Protein AF-A0A0G2ERU8-F1 (afdb_monomer_lite)

pLDDT: mean 84.51, std 15.08, range [31.23, 97.69]

Foldseek 3Di:
DAVVVVVVVCCVPPVVDDDAFQDDPFKGWDDDDDDDPDDPDPDDWDKDKDKTKIKGKDKDKDFWDKAADPDVVVCPVALDDERMWTADPQGFTHHPPDFDAQLAEADDDDPPGDDQKGKDKEAADDPPVQFPHHRVSRGDPVQNQKIKMKMDGHHPDNPDDGDGITIMIMGMWMWMFTWTWMAIPPRNHTDDIDTPDDIDTDDCVVDPVSQVRNCVRNVDDPDDDPPPDPDDD

Sequence (233 aa):
MTANFTYSAFGITWLNETLPPFMTPQYVLAPFKLENNNSASTFASENITATTRLYSVDINCEPATIFTPQNESEVEDFPSIAESYYMSSTGCRVTRPYGPTGNDTMGGVGVEEVKKYTSLYAGYNDDDGYANYYMSQYCPRNASRTFFAAFTENKAKESDPAKTPTVLFCNSTYYYQNVQATVGVPDNNVIDMTALGAATELPEDMFNVTDLEWQMNSARQESYVRGEIPGSD

Structure (mmCIF, N/CA/C/O backbone):
data_AF-A0A0G2ERU8-F1
#
_entry.id   AF-A0A0G2ERU8-F1
#
loop_
_atom_site.group_PDB
_atom_site.id
_atom_site.type_symbol
_atom_site.label_atom_id
_atom_site.label_alt_id
_atom_site.label_comp_id
_atom_site.label_asym_id
_atom_site.label_entity_id
_atom_site.label_seq_id
_atom_site.pdbx_PDB_ins_code
_atom_site.Cartn_x
_atom_site.Cartn_y
_atom_site.Cartn_z
_atom_site.occupancy
_atom_site.B_iso_or_equiv
_atom_site.auth_seq_id
_atom_site.auth_comp_id
_atom_site.auth_asym_id
_atom_site.auth_atom_id
_atom_site.pdbx_PDB_model_num
ATOM 1 N N . MET A 1 1 ? -10.655 8.476 -0.738 1.00 49.38 1 MET A N 1
ATOM 2 C CA . MET A 1 1 ? -9.644 9.165 0.078 1.00 49.38 1 MET A CA 1
ATOM 3 C C . MET A 1 1 ? -9.385 10.558 -0.489 1.00 49.38 1 MET A C 1
ATOM 5 O O . MET A 1 1 ? -8.777 10.658 -1.535 1.00 49.38 1 MET A O 1
ATOM 9 N N . THR A 1 2 ? -9.877 11.635 0.129 1.00 53.53 2 THR A N 1
ATOM 10 C CA . THR A 1 2 ? -9.583 13.014 -0.322 1.00 53.53 2 THR A CA 1
ATOM 11 C C . THR A 1 2 ? -8.107 13.377 -0.109 1.00 53.53 2 THR A C 1
ATOM 13 O O . THR A 1 2 ? -7.430 12.751 0.709 1.00 53.53 2 THR A O 1
ATOM 16 N N . ALA A 1 3 ? -7.616 14.425 -0.786 1.00 54.78 3 ALA A N 1
ATOM 17 C CA . ALA A 1 3 ? -6.260 14.952 -0.586 1.00 54.78 3 ALA A CA 1
ATOM 18 C C . ALA A 1 3 ? -5.930 15.190 0.904 1.00 54.78 3 ALA A C 1
ATOM 20 O O . ALA A 1 3 ? -4.798 14.971 1.329 1.00 54.78 3 ALA A O 1
ATOM 21 N N . ASN A 1 4 ? -6.932 15.545 1.717 1.00 60.22 4 ASN A N 1
ATOM 22 C CA . ASN A 1 4 ? -6.792 15.746 3.160 1.00 60.22 4 ASN A CA 1
ATOM 23 C C . ASN A 1 4 ? -6.294 14.492 3.892 1.00 60.22 4 ASN A C 1
ATOM 25 O O . ASN A 1 4 ? -5.410 14.604 4.732 1.00 60.22 4 ASN A O 1
ATOM 29 N N . PHE A 1 5 ? -6.785 13.298 3.547 1.00 62.88 5 PHE A N 1
ATOM 30 C CA . PHE A 1 5 ? -6.314 12.056 4.172 1.00 62.88 5 PHE A CA 1
ATOM 31 C C . PHE A 1 5 ? -4.864 11.738 3.795 1.00 62.88 5 PHE A C 1
ATOM 33 O O . PHE A 1 5 ? -4.099 11.292 4.648 1.00 62.88 5 PHE A O 1
ATOM 40 N N . THR A 1 6 ? -4.461 12.001 2.548 1.00 60.12 6 THR A N 1
ATOM 41 C CA . THR A 1 6 ? -3.068 11.838 2.107 1.00 60.12 6 THR A CA 1
ATOM 42 C C . THR A 1 6 ? -2.139 12.816 2.831 1.00 60.12 6 THR A C 1
ATOM 44 O O . THR A 1 6 ? -1.062 12.419 3.277 1.00 60.12 6 THR A O 1
ATOM 47 N N . TYR A 1 7 ? -2.565 14.071 3.014 1.00 62.94 7 TYR A N 1
ATOM 48 C CA . TYR A 1 7 ? -1.815 15.063 3.786 1.00 62.94 7 TYR A CA 1
ATOM 49 C C . TYR A 1 7 ? -1.721 14.697 5.267 1.00 62.94 7 TYR A C 1
ATOM 51 O O . TYR A 1 7 ? -0.629 14.766 5.822 1.00 62.94 7 TYR A O 1
ATOM 59 N N . SER A 1 8 ? -2.811 14.245 5.891 1.00 63.53 8 SER A N 1
ATOM 60 C CA . SER A 1 8 ? -2.789 13.783 7.282 1.00 63.53 8 SER A CA 1
ATOM 61 C C . SER A 1 8 ? -1.901 12.555 7.459 1.00 63.53 8 SER A C 1
ATOM 63 O O . SER A 1 8 ? -1.097 12.517 8.382 1.00 63.53 8 SER A O 1
ATOM 65 N N . ALA A 1 9 ? -1.977 11.568 6.560 1.00 65.75 9 ALA A N 1
ATOM 66 C CA . ALA A 1 9 ? -1.102 10.399 6.616 1.00 65.75 9 ALA A CA 1
ATOM 67 C C . ALA A 1 9 ? 0.376 10.809 6.537 1.00 65.75 9 ALA A C 1
ATOM 69 O O . ALA A 1 9 ? 1.182 10.329 7.333 1.00 65.75 9 ALA A O 1
ATOM 70 N N . PHE A 1 10 ? 0.726 11.738 5.640 1.00 65.38 10 PHE A N 1
ATOM 71 C CA . PHE A 1 10 ? 2.075 12.300 5.547 1.00 65.38 10 PHE A CA 1
ATOM 72 C C . PHE A 1 10 ? 2.480 13.069 6.814 1.00 65.38 10 PHE A C 1
ATOM 74 O O . PHE A 1 10 ? 3.569 12.850 7.339 1.00 65.38 10 PHE A O 1
ATOM 81 N N . GLY A 1 11 ? 1.611 13.936 7.335 1.00 67.06 11 GLY A N 1
ATOM 82 C CA . GLY A 1 11 ? 1.861 14.705 8.556 1.00 67.06 11 GLY A CA 1
ATOM 83 C C . GLY A 1 11 ? 2.115 13.808 9.769 1.00 67.06 11 GLY A C 1
ATOM 84 O O . GLY A 1 11 ? 3.102 13.975 1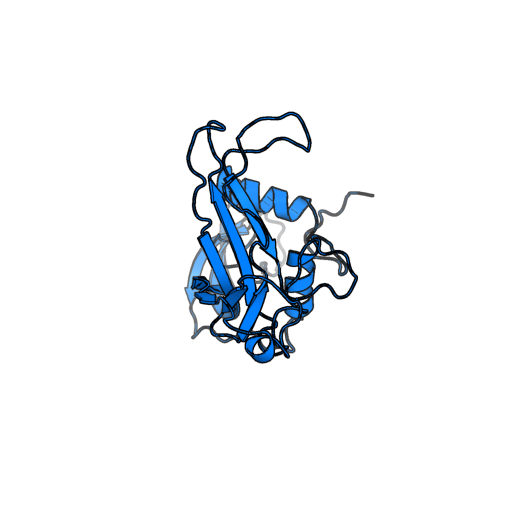0.485 1.00 67.06 11 GLY A O 1
ATOM 85 N N . ILE A 1 12 ? 1.299 12.771 9.942 1.00 69.75 12 ILE A N 1
ATOM 86 C CA . ILE A 1 12 ? 1.440 11.788 11.022 1.00 69.75 12 ILE A CA 1
ATOM 87 C C . ILE A 1 12 ? 2.754 11.011 10.883 1.00 69.75 12 ILE A C 1
ATOM 89 O O . ILE A 1 12 ? 3.500 10.867 11.849 1.00 69.75 12 ILE A O 1
ATOM 93 N N . THR A 1 13 ? 3.061 10.513 9.684 1.00 69.56 13 THR A N 1
ATOM 94 C CA . THR A 1 13 ? 4.196 9.597 9.483 1.00 69.56 13 THR A CA 1
ATOM 95 C C . THR A 1 13 ? 5.550 10.303 9.388 1.00 69.56 13 THR A C 1
ATOM 97 O O . THR A 1 13 ? 6.543 9.764 9.873 1.00 69.56 13 THR A O 1
ATOM 100 N N . TRP A 1 14 ? 5.615 11.498 8.793 1.00 72.12 14 TRP A N 1
ATOM 101 C CA . TRP A 1 14 ? 6.870 12.225 8.546 1.00 72.12 14 TRP A CA 1
ATOM 102 C C . TRP A 1 14 ? 7.076 13.446 9.442 1.00 72.12 14 TRP A C 1
ATOM 104 O O . TRP A 1 14 ? 8.224 13.825 9.676 1.00 72.12 14 TRP A O 1
ATOM 114 N N . LEU A 1 15 ? 6.003 14.075 9.931 1.00 76.88 15 LEU A N 1
ATOM 115 C CA . LEU A 1 15 ? 6.076 15.317 10.713 1.00 76.88 15 LEU A CA 1
ATOM 116 C C . LEU A 1 15 ? 5.720 15.125 12.191 1.00 76.88 15 LEU A C 1
ATOM 118 O O . LEU A 1 15 ? 5.720 16.098 12.943 1.00 76.88 15 LEU A O 1
ATOM 122 N N . ASN A 1 16 ? 5.492 13.879 12.618 1.00 77.19 16 ASN A N 1
ATOM 123 C CA . ASN A 1 16 ? 5.145 13.531 13.995 1.00 77.19 16 ASN A CA 1
ATOM 124 C C . ASN A 1 16 ? 3.899 14.295 14.489 1.00 77.19 16 ASN A C 1
ATOM 126 O O . ASN A 1 16 ? 3.844 14.731 15.642 1.00 77.19 16 ASN A O 1
ATOM 130 N N . GLU A 1 17 ? 2.924 14.500 13.594 1.00 78.12 17 GLU A N 1
ATOM 131 C CA . GLU A 1 17 ? 1.625 15.072 13.948 1.00 78.12 17 GLU A CA 1
ATOM 132 C C . GLU A 1 17 ? 0.815 14.126 14.841 1.00 78.12 17 GLU A C 1
ATOM 134 O O . GLU A 1 17 ? 0.986 12.903 14.833 1.00 78.12 17 GLU A O 1
ATOM 139 N N . THR A 1 18 ? -0.102 14.711 15.610 1.00 79.94 18 THR A N 1
ATOM 140 C CA . THR A 1 18 ? -0.995 13.966 16.495 1.00 79.94 18 THR A CA 1
ATOM 141 C C . THR A 1 18 ? -1.958 13.102 15.684 1.00 79.94 18 THR A C 1
ATOM 143 O O . THR A 1 18 ? -2.628 13.576 14.768 1.00 79.94 18 THR A O 1
ATOM 146 N N . LEU A 1 19 ? -2.057 11.829 16.060 1.00 83.19 19 LEU A N 1
ATOM 147 C CA . LEU A 1 19 ? -3.016 10.898 15.477 1.00 83.19 19 LEU A CA 1
ATOM 148 C C . LEU A 1 19 ? -4.460 11.319 15.786 1.00 83.19 19 LEU A C 1
ATOM 150 O O . LEU A 1 19 ? -4.721 11.870 16.860 1.00 83.19 19 LEU A O 1
ATOM 154 N N . PRO A 1 20 ? -5.418 11.013 14.894 1.00 86.62 20 PRO A N 1
ATOM 155 C CA . PRO A 1 20 ? -6.830 11.171 15.195 1.00 86.62 20 PRO A CA 1
ATOM 156 C C . PRO A 1 20 ? -7.236 10.463 16.503 1.00 86.62 20 PRO A C 1
ATOM 158 O O . PRO A 1 20 ? -6.625 9.458 16.885 1.00 86.62 20 PRO A O 1
ATOM 161 N N . PRO A 1 21 ? -8.309 10.930 17.164 1.00 88.75 21 PRO A N 1
ATOM 162 C CA . PRO A 1 21 ? -8.945 10.226 18.274 1.00 88.75 21 PRO A CA 1
ATOM 163 C C . PRO A 1 21 ? -9.087 8.719 18.024 1.00 88.75 21 PRO A C 1
ATOM 165 O O . PRO A 1 21 ? -9.479 8.307 16.932 1.00 88.75 21 PRO A O 1
ATOM 168 N N . PHE A 1 22 ? -8.829 7.903 19.049 1.00 92.19 22 PHE A N 1
ATOM 169 C CA . PHE A 1 22 ? -8.947 6.437 19.019 1.00 92.19 22 PHE A CA 1
ATOM 170 C C . PHE A 1 22 ? -7.999 5.713 18.045 1.00 92.19 22 PHE A C 1
ATOM 172 O O . PHE A 1 22 ? -8.185 4.521 17.790 1.00 92.19 22 PHE A O 1
ATOM 179 N N . MET A 1 23 ? -6.973 6.387 17.518 1.00 91.44 23 MET A N 1
ATOM 180 C CA . MET A 1 23 ? -6.048 5.821 16.536 1.00 91.44 23 MET A CA 1
ATOM 181 C C . MET A 1 23 ? -4.625 5.673 17.084 1.00 91.44 23 MET A C 1
ATOM 183 O O . MET A 1 23 ? -4.121 6.513 17.829 1.00 91.44 23 MET A O 1
ATOM 187 N N . THR A 1 24 ? -3.964 4.598 16.665 1.00 90.25 24 THR A N 1
ATOM 188 C CA . THR A 1 24 ? -2.516 4.384 16.763 1.00 90.25 24 THR A CA 1
ATOM 189 C C . THR A 1 24 ? -1.953 4.144 15.357 1.00 90.25 24 THR A C 1
ATOM 191 O O . THR A 1 24 ? -2.730 3.889 14.434 1.00 90.25 24 THR A O 1
ATOM 194 N N . PRO A 1 25 ? -0.624 4.154 15.150 1.00 86.06 25 PRO A N 1
ATOM 195 C CA . PRO A 1 25 ? -0.063 3.792 13.849 1.00 86.06 25 PRO A CA 1
ATOM 196 C C . PRO A 1 25 ? -0.336 2.333 13.442 1.00 86.06 25 PRO A C 1
ATOM 198 O O . PRO A 1 25 ? -0.171 1.995 12.275 1.00 86.06 25 PRO A O 1
ATOM 201 N N . GLN A 1 26 ? -0.713 1.459 14.384 1.00 89.25 26 GLN A N 1
ATOM 202 C CA . GLN A 1 26 ? -0.914 0.025 14.141 1.00 89.25 26 GLN A CA 1
ATOM 203 C C . GLN A 1 26 ? -2.389 -0.384 14.058 1.00 89.25 26 GLN A C 1
ATOM 205 O O . GLN A 1 26 ? -2.707 -1.414 13.469 1.00 89.25 26 GLN A O 1
ATOM 210 N N . TYR A 1 27 ? -3.294 0.376 14.674 1.00 92.38 27 TYR A N 1
ATOM 211 C CA . TYR A 1 27 ? -4.706 0.017 14.760 1.00 92.38 27 TYR A CA 1
ATOM 212 C C . TYR A 1 27 ? -5.591 1.215 15.093 1.00 92.38 27 TYR A C 1
ATOM 214 O O . TYR A 1 27 ? -5.136 2.226 15.633 1.00 92.38 27 TYR A O 1
ATOM 222 N N . VAL A 1 28 ? -6.889 1.055 14.855 1.00 93.38 28 VAL A N 1
ATOM 223 C CA . VAL A 1 28 ? -7.929 1.999 15.272 1.00 93.38 28 VAL A CA 1
ATOM 224 C C . VAL A 1 28 ? -8.930 1.308 16.191 1.00 93.38 28 VAL A C 1
ATOM 226 O O . VAL A 1 28 ? -9.248 0.133 16.014 1.00 93.38 28 VAL A O 1
ATOM 229 N N . LEU A 1 29 ? -9.428 2.025 17.191 1.00 94.25 29 LEU A N 1
ATOM 230 C CA . LEU A 1 29 ? -10.482 1.544 18.075 1.00 94.25 29 LEU A CA 1
ATOM 231 C C . LEU A 1 29 ? -11.840 2.083 17.622 1.00 94.25 29 LEU A C 1
ATOM 233 O O . LEU A 1 29 ? -11.962 3.231 17.197 1.00 94.25 29 LEU A O 1
ATOM 237 N N . ALA A 1 30 ? -12.888 1.278 17.777 1.00 92.94 30 ALA A N 1
ATOM 238 C CA . ALA A 1 30 ? -14.251 1.772 17.701 1.00 92.94 30 ALA A CA 1
ATOM 239 C C . ALA A 1 30 ? -14.450 2.833 18.805 1.00 92.94 30 ALA A C 1
ATOM 241 O O . ALA A 1 30 ? -14.172 2.540 19.977 1.00 92.94 30 ALA A O 1
ATOM 242 N N . PRO A 1 31 ? -14.921 4.046 18.463 1.00 91.19 31 PRO A N 1
ATOM 243 C CA . PRO A 1 31 ? -15.101 5.109 19.442 1.00 91.19 31 PRO A CA 1
ATOM 244 C C . PRO A 1 31 ? -16.088 4.718 20.541 1.00 91.19 31 PRO A C 1
ATOM 246 O O . PRO A 1 31 ? -17.128 4.112 20.277 1.00 91.19 31 PRO A O 1
ATOM 249 N N . PHE A 1 32 ? -15.795 5.128 21.771 1.00 88.81 32 PHE A N 1
ATOM 250 C CA . PHE A 1 32 ? -16.680 4.961 22.921 1.00 88.81 32 PHE A CA 1
ATOM 251 C C . PHE A 1 32 ? -16.665 6.218 23.792 1.00 88.81 32 PHE A C 1
ATOM 253 O O . PHE A 1 32 ? -15.750 7.033 23.722 1.00 88.81 32 PHE A O 1
ATOM 260 N N . LYS A 1 33 ? -17.705 6.395 24.605 1.00 81.00 33 LYS A N 1
ATOM 261 C CA . LYS A 1 33 ? -17.824 7.501 25.561 1.00 81.00 33 LYS A CA 1
ATOM 262 C C . LYS A 1 33 ? -18.515 7.016 26.825 1.00 81.00 33 LYS A C 1
ATOM 264 O O . LYS A 1 33 ? -19.261 6.040 26.777 1.00 81.00 33 LYS A O 1
ATOM 269 N N . LEU A 1 34 ? -18.302 7.720 27.931 1.00 73.25 34 LEU A N 1
ATOM 270 C CA . LEU A 1 34 ? -19.051 7.471 29.157 1.00 73.25 34 LEU A CA 1
ATOM 271 C C . LEU A 1 34 ? -20.532 7.827 28.956 1.00 73.25 34 LEU A C 1
ATOM 273 O O . LEU A 1 34 ? -20.866 8.847 28.346 1.00 73.25 34 LEU A O 1
ATOM 277 N N . GLU A 1 35 ? -21.426 6.987 29.474 1.00 69.94 35 GLU A N 1
ATOM 278 C CA . GLU A 1 35 ? -22.838 7.340 29.586 1.00 69.94 35 GLU A CA 1
ATOM 279 C C . GLU A 1 35 ? -22.993 8.390 30.694 1.00 69.94 35 GLU A C 1
ATOM 281 O O . GLU A 1 35 ? -22.674 8.144 31.857 1.00 69.94 35 GLU A O 1
ATOM 286 N N . ASN A 1 36 ? -23.453 9.588 30.324 1.00 59.66 36 ASN A N 1
ATOM 287 C CA . ASN A 1 36 ? -23.681 10.688 31.257 1.00 59.66 36 ASN A CA 1
ATOM 288 C C . ASN A 1 36 ? -24.795 10.333 32.253 1.00 59.66 36 ASN A C 1
ATOM 290 O O . ASN A 1 36 ? -25.962 10.646 32.020 1.00 59.66 36 ASN A O 1
ATOM 294 N N . ASN A 1 37 ? -24.448 9.762 33.404 1.00 48.22 37 ASN A N 1
ATOM 295 C CA . ASN A 1 37 ? -25.331 9.772 34.564 1.00 48.22 37 ASN A CA 1
ATOM 296 C C . ASN A 1 37 ? -25.190 11.122 35.274 1.00 48.22 37 ASN A C 1
ATOM 298 O O . ASN A 1 37 ? -24.380 11.276 36.178 1.00 48.22 37 ASN A O 1
ATOM 302 N N . ASN A 1 38 ? -25.967 12.107 34.809 1.00 46.56 38 ASN A N 1
ATOM 303 C CA . ASN A 1 38 ? -26.305 13.360 35.493 1.00 46.56 38 ASN A CA 1
ATOM 304 C C . ASN A 1 38 ? -25.238 13.919 36.446 1.00 46.56 38 ASN A C 1
ATOM 306 O O . ASN A 1 38 ? -25.395 13.842 37.661 1.00 46.56 38 ASN A O 1
ATOM 310 N N . SER A 1 39 ? -24.208 14.561 35.900 1.00 42.91 39 SER A N 1
ATOM 311 C CA . SER A 1 39 ? -23.589 15.761 36.472 1.00 42.91 39 SER A CA 1
ATOM 312 C C . SER A 1 39 ? -22.654 16.354 35.432 1.00 42.91 39 SER A C 1
ATOM 314 O O . SER A 1 39 ? -21.764 15.682 34.925 1.00 42.91 39 SER A O 1
ATOM 316 N N . ALA A 1 40 ? -22.878 17.621 35.103 1.00 46.28 40 ALA A N 1
ATOM 317 C CA . ALA A 1 40 ? -21.941 18.437 34.357 1.00 46.28 40 ALA A CA 1
ATOM 318 C C . ALA A 1 40 ? -20.673 18.646 35.202 1.00 46.28 40 ALA A C 1
ATOM 320 O O . ALA A 1 40 ? -20.518 19.667 35.865 1.00 46.28 40 ALA A O 1
ATOM 321 N N . SER A 1 41 ? -19.779 17.665 35.214 1.00 47.97 41 SER A N 1
ATOM 322 C CA . SER A 1 41 ? -18.375 17.893 35.514 1.00 47.97 41 SER A CA 1
ATOM 323 C C . SER A 1 41 ? -17.654 17.893 34.182 1.00 47.97 41 SER A C 1
ATOM 325 O O . SER A 1 41 ? -17.594 16.874 33.499 1.00 47.97 41 SER A O 1
ATOM 327 N N . THR A 1 42 ? -17.156 19.062 33.792 1.00 50.28 42 THR A N 1
ATOM 328 C CA . THR A 1 42 ? -16.057 19.214 32.842 1.00 50.28 42 THR A CA 1
ATOM 329 C C . THR A 1 42 ? -15.059 18.108 33.158 1.00 50.28 42 THR A C 1
ATOM 331 O O . THR A 1 42 ? -14.487 18.138 34.247 1.00 50.28 42 THR A O 1
ATOM 334 N N . PHE A 1 43 ? -14.946 17.088 32.300 1.00 55.50 43 PHE A N 1
ATOM 335 C CA . PHE A 1 43 ? -14.021 15.992 32.561 1.00 55.50 43 PHE A CA 1
ATOM 336 C C . PHE A 1 43 ? -12.642 16.626 32.725 1.00 55.50 43 PHE A C 1
ATOM 338 O O . PHE A 1 43 ? -12.122 17.257 31.799 1.00 55.50 43 PHE A O 1
ATOM 345 N N . ALA A 1 44 ? -12.102 16.549 33.942 1.00 59.41 44 ALA A N 1
ATOM 346 C CA . ALA A 1 44 ? -10.691 16.795 34.150 1.00 59.41 44 ALA A CA 1
ATOM 347 C C . ALA A 1 44 ? -9.929 15.788 33.277 1.00 59.41 44 ALA A C 1
ATOM 349 O O . ALA A 1 44 ? -10.505 14.799 32.828 1.00 59.41 44 ALA A O 1
ATOM 350 N N . SER A 1 45 ? -8.651 16.043 33.000 1.00 68.25 45 SER A N 1
ATOM 351 C CA . SER A 1 45 ? -7.825 15.053 32.305 1.00 68.25 45 SER A CA 1
ATOM 352 C C . SER A 1 45 ? -7.941 13.702 33.025 1.00 68.25 45 SER A C 1
ATOM 354 O O . SER A 1 45 ? -7.510 13.563 34.170 1.00 68.25 45 SER A O 1
ATOM 356 N N . GLU A 1 46 ? -8.607 12.749 32.377 1.00 82.38 46 GLU A N 1
ATOM 357 C CA . GLU A 1 46 ? -9.027 11.472 32.950 1.00 82.38 46 GLU A CA 1
ATOM 358 C C . GLU A 1 46 ? -8.791 10.358 31.932 1.00 82.38 46 GLU A C 1
ATOM 360 O O . GLU A 1 46 ? -8.944 10.550 30.725 1.00 82.38 46 GLU A O 1
ATOM 365 N N . ASN A 1 47 ? -8.440 9.177 32.436 1.00 89.69 47 ASN A N 1
ATOM 366 C CA . ASN A 1 47 ? -8.265 7.982 31.622 1.00 89.69 47 ASN A CA 1
ATOM 367 C C . ASN A 1 47 ? -9.514 7.117 31.756 1.00 89.69 47 ASN A C 1
ATOM 369 O O . ASN A 1 47 ? -9.869 6.699 32.859 1.00 89.69 47 ASN A O 1
ATOM 373 N N . ILE A 1 48 ? -10.160 6.828 30.633 1.00 89.50 48 ILE A N 1
ATOM 374 C CA . ILE A 1 48 ? -11.368 6.007 30.582 1.00 89.50 48 ILE A CA 1
ATOM 375 C C . ILE A 1 48 ? -11.061 4.671 29.930 1.00 89.50 48 ILE A C 1
ATOM 377 O O . ILE A 1 48 ? -10.507 4.609 28.834 1.00 89.50 48 ILE A O 1
ATOM 381 N N . THR A 1 49 ? -11.464 3.600 30.606 1.00 92.06 49 THR A N 1
ATOM 382 C CA . THR A 1 49 ? -11.273 2.227 30.143 1.00 92.06 49 THR A CA 1
ATOM 383 C C . THR A 1 49 ? -12.620 1.620 29.782 1.00 92.06 49 THR A C 1
ATOM 385 O O . THR A 1 49 ? -13.550 1.635 30.589 1.00 92.06 49 THR A O 1
ATOM 388 N N . ALA A 1 50 ? -12.728 1.052 28.584 1.00 92.88 50 ALA A N 1
ATOM 389 C CA . ALA A 1 50 ? -13.929 0.359 28.135 1.00 92.88 50 ALA A CA 1
ATOM 390 C C . ALA A 1 50 ? -13.588 -0.878 27.304 1.00 92.88 50 ALA A C 1
ATOM 392 O O . ALA A 1 50 ? -12.503 -1.003 26.736 1.00 92.88 50 ALA A O 1
ATOM 393 N N . THR A 1 51 ? -14.550 -1.796 27.217 1.00 95.69 51 THR A N 1
ATOM 394 C CA . THR A 1 51 ? -14.501 -2.864 26.215 1.00 95.69 51 THR A CA 1
ATOM 395 C C . THR A 1 51 ? -14.964 -2.297 24.880 1.00 95.69 51 THR A C 1
ATOM 397 O O . THR A 1 51 ? -16.062 -1.752 24.790 1.00 95.69 51 THR A O 1
ATOM 400 N N . THR A 1 52 ? -14.131 -2.421 23.853 1.00 94.94 52 THR A N 1
ATOM 401 C CA . THR A 1 52 ? -14.405 -1.928 22.502 1.00 94.94 52 THR A CA 1
ATOM 402 C C . THR A 1 52 ? -13.863 -2.898 21.447 1.00 94.94 52 THR A C 1
ATOM 404 O O . THR A 1 52 ? -13.339 -3.969 21.769 1.00 94.94 52 THR A O 1
ATOM 407 N N . ARG A 1 53 ? -14.017 -2.543 20.171 1.00 94.50 53 ARG A N 1
ATOM 408 C CA . ARG A 1 53 ? -13.439 -3.262 19.034 1.00 94.50 53 ARG A CA 1
ATOM 409 C C . ARG A 1 53 ? -12.200 -2.542 18.534 1.00 94.50 53 ARG A C 1
ATOM 411 O O . ARG A 1 53 ? -12.221 -1.329 18.373 1.00 94.50 53 ARG A O 1
ATOM 418 N N . LEU A 1 54 ? -11.157 -3.301 18.263 1.00 95.06 54 LEU A N 1
ATOM 419 C CA . LEU A 1 54 ? -9.971 -2.881 17.537 1.00 95.06 54 LEU A CA 1
ATOM 420 C C . LEU A 1 54 ? -10.111 -3.335 16.087 1.00 95.06 54 LEU A C 1
ATOM 422 O O . LEU A 1 54 ? -10.543 -4.463 15.854 1.00 95.06 54 LEU A O 1
ATOM 426 N N . TYR A 1 55 ? -9.730 -2.479 15.145 1.00 93.94 55 TYR A N 1
ATOM 427 C CA . TYR A 1 55 ? -9.591 -2.801 13.729 1.00 93.94 55 TYR A CA 1
ATOM 428 C C . TYR A 1 55 ? -8.146 -2.569 13.289 1.00 93.94 55 TYR A C 1
ATOM 430 O O . TYR A 1 55 ? -7.536 -1.555 13.642 1.00 93.94 55 TYR A O 1
ATOM 438 N N . SER A 1 56 ? -7.607 -3.504 12.518 1.00 93.69 56 SER A N 1
ATOM 439 C CA . SER A 1 56 ? -6.243 -3.449 11.991 1.00 93.69 56 SER A CA 1
ATOM 440 C C . SER A 1 56 ? -6.184 -3.997 10.568 1.00 93.69 56 SER A C 1
ATOM 442 O O . SER A 1 56 ? -7.115 -4.655 10.096 1.00 93.69 56 SER A O 1
ATOM 444 N N . VAL A 1 57 ? -5.082 -3.708 9.882 1.00 92.88 57 VAL A N 1
ATOM 445 C CA . VAL A 1 57 ? -4.774 -4.244 8.558 1.00 92.88 57 VAL A CA 1
ATOM 446 C C . VAL A 1 57 ? -3.382 -4.861 8.588 1.00 92.88 57 VAL A C 1
ATOM 448 O O . VAL A 1 57 ? -2.434 -4.218 9.036 1.00 92.88 57 VAL A O 1
ATOM 451 N N . ASP A 1 58 ? -3.268 -6.088 8.092 1.00 94.12 58 ASP A N 1
ATOM 452 C CA . ASP A 1 58 ? -1.985 -6.721 7.815 1.00 94.12 58 ASP A CA 1
ATOM 453 C C . ASP A 1 58 ? -1.710 -6.640 6.318 1.00 94.12 58 ASP A C 1
ATOM 455 O O . ASP A 1 58 ? -2.553 -6.998 5.492 1.00 94.12 58 ASP A O 1
ATOM 459 N N . ILE A 1 59 ? -0.510 -6.177 5.973 1.00 93.81 59 ILE A N 1
ATOM 460 C CA . ILE A 1 59 ? -0.054 -6.055 4.591 1.00 93.81 59 ILE A CA 1
ATOM 461 C C . ILE A 1 59 ? 1.102 -7.029 4.392 1.00 93.81 59 ILE A C 1
ATOM 463 O O . ILE A 1 59 ? 2.170 -6.872 4.984 1.00 93.81 59 ILE A O 1
ATOM 467 N N . ASN A 1 60 ? 0.894 -8.019 3.528 1.00 96.19 60 ASN A N 1
ATOM 468 C CA . ASN A 1 60 ? 1.910 -9.000 3.166 1.00 96.19 60 ASN A CA 1
ATOM 469 C C . ASN A 1 60 ? 2.400 -8.724 1.749 1.00 96.19 60 ASN A C 1
ATOM 471 O O . ASN A 1 60 ? 1.621 -8.810 0.803 1.00 96.19 60 ASN A O 1
ATOM 475 N N . CYS A 1 61 ? 3.683 -8.396 1.605 1.00 97.38 61 CYS A N 1
ATOM 476 C CA . CYS A 1 61 ? 4.286 -8.061 0.319 1.00 97.38 61 CYS A CA 1
ATOM 477 C C . CYS A 1 61 ? 5.270 -9.129 -0.150 1.00 97.38 61 CYS A C 1
ATOM 479 O O . CYS A 1 61 ? 6.056 -9.658 0.637 1.00 97.38 61 CYS A O 1
ATOM 481 N N . GLU A 1 62 ? 5.292 -9.359 -1.455 1.00 97.69 62 GLU A N 1
ATOM 482 C CA . GLU A 1 62 ? 6.294 -10.165 -2.139 1.00 97.69 62 GLU A CA 1
ATOM 483 C C . GLU A 1 62 ? 7.006 -9.346 -3.227 1.00 97.69 62 GLU A C 1
ATOM 485 O O . GLU A 1 62 ? 6.379 -8.509 -3.887 1.00 97.69 62 GLU A O 1
ATOM 490 N N . PRO A 1 63 ? 8.312 -9.567 -3.448 1.00 97.62 63 PRO A N 1
ATOM 491 C CA . PRO A 1 63 ? 9.003 -9.001 -4.598 1.00 97.62 63 PRO A CA 1
ATOM 492 C C . PRO A 1 63 ? 8.435 -9.540 -5.911 1.00 97.62 63 PRO A C 1
ATOM 494 O O . PRO A 1 63 ? 8.212 -10.743 -6.051 1.00 97.62 63 PRO A O 1
ATOM 497 N N . ALA A 1 64 ? 8.271 -8.664 -6.899 1.00 97.25 64 ALA A N 1
ATOM 498 C CA . ALA A 1 64 ? 7.880 -9.084 -8.237 1.00 97.25 64 ALA A CA 1
ATOM 499 C C . ALA A 1 64 ? 8.972 -9.945 -8.887 1.00 97.25 64 ALA A C 1
ATOM 501 O O . ALA A 1 64 ? 10.159 -9.602 -8.867 1.00 97.25 64 ALA A O 1
ATOM 502 N N . THR A 1 65 ? 8.561 -11.033 -9.531 1.00 97.19 65 THR A N 1
ATOM 503 C CA . THR A 1 65 ? 9.451 -11.817 -10.396 1.00 97.19 65 THR A CA 1
ATOM 504 C C . THR A 1 65 ? 9.420 -11.263 -11.818 1.00 97.19 65 THR A C 1
ATOM 506 O O . THR A 1 65 ? 8.427 -10.671 -12.239 1.00 97.19 65 THR A O 1
ATOM 509 N N . ILE A 1 66 ? 10.528 -11.404 -12.550 1.00 95.62 66 ILE A N 1
ATOM 510 C CA . ILE A 1 66 ? 10.634 -10.924 -13.933 1.00 95.62 66 ILE A CA 1
ATOM 511 C C . ILE A 1 66 ? 10.452 -12.105 -14.877 1.00 95.62 66 ILE A C 1
ATOM 513 O O . ILE A 1 66 ? 11.178 -13.095 -14.784 1.00 95.62 66 ILE A O 1
ATOM 517 N N . PHE A 1 67 ? 9.510 -11.967 -15.803 1.00 95.50 67 PHE A N 1
ATOM 518 C CA . PHE A 1 67 ? 9.280 -12.913 -16.886 1.00 95.50 67 PHE A CA 1
ATOM 519 C C . PHE A 1 67 ? 9.575 -12.254 -18.236 1.00 95.50 67 PHE A C 1
ATOM 521 O O . PHE A 1 67 ? 9.090 -11.157 -18.504 1.00 95.50 67 PHE A O 1
ATOM 528 N N . THR A 1 68 ? 10.356 -12.928 -19.082 1.00 95.81 68 THR A N 1
ATOM 529 C CA . THR A 1 68 ? 10.697 -12.479 -20.440 1.00 95.81 68 THR A CA 1
ATOM 530 C C . THR A 1 68 ? 10.245 -13.557 -21.425 1.00 95.81 68 THR A C 1
ATOM 532 O O . THR A 1 68 ? 10.878 -14.621 -21.452 1.00 95.81 68 THR A O 1
ATOM 535 N N . PRO A 1 69 ? 9.178 -13.317 -22.210 1.00 93.00 69 PRO A N 1
ATOM 536 C CA . PRO A 1 69 ? 8.686 -14.301 -23.162 1.00 93.00 69 PRO A CA 1
ATOM 537 C C . PRO A 1 69 ? 9.741 -14.625 -24.218 1.00 93.00 69 PRO A C 1
ATOM 539 O O . PRO A 1 69 ? 10.467 -13.746 -24.685 1.00 93.00 69 PRO A O 1
ATOM 542 N N . GLN A 1 70 ? 9.827 -15.894 -24.606 1.00 93.06 70 GLN A N 1
ATOM 543 C CA . GLN A 1 70 ? 10.709 -16.338 -25.694 1.00 93.06 70 GLN A CA 1
ATOM 544 C C . GLN A 1 70 ? 9.996 -16.376 -27.050 1.00 93.06 70 GLN A C 1
ATOM 546 O O . GLN A 1 70 ? 10.639 -16.445 -28.096 1.00 93.06 70 GLN A O 1
ATOM 551 N N . ASN A 1 71 ? 8.666 -16.365 -27.037 1.00 90.69 71 ASN A N 1
ATOM 552 C CA . ASN A 1 71 ? 7.800 -16.442 -28.207 1.00 90.69 71 ASN A CA 1
ATOM 553 C C . ASN A 1 71 ? 6.429 -15.823 -27.882 1.00 90.69 71 ASN A C 1
ATOM 555 O O . ASN A 1 71 ? 6.078 -15.657 -26.715 1.00 90.69 71 ASN A O 1
ATOM 559 N N . GLU A 1 72 ? 5.652 -15.489 -28.915 1.00 85.44 72 GLU A N 1
ATOM 560 C CA . GLU A 1 72 ? 4.322 -14.878 -28.746 1.00 85.44 72 GLU A CA 1
ATOM 561 C C . GLU A 1 72 ? 3.312 -15.826 -28.080 1.00 85.44 72 GLU A C 1
ATOM 563 O O . GLU A 1 72 ? 2.431 -15.366 -27.358 1.00 85.44 72 GLU A O 1
ATOM 568 N N . SER A 1 73 ? 3.473 -17.144 -28.241 1.00 87.75 73 SER A N 1
ATOM 569 C CA . SER A 1 73 ? 2.561 -18.129 -27.649 1.00 87.75 73 SER A CA 1
ATOM 570 C C . SER A 1 73 ? 2.583 -18.155 -26.119 1.00 87.75 73 SER A C 1
ATOM 572 O O . SER A 1 73 ? 1.584 -18.495 -25.493 1.00 87.75 73 SER A O 1
ATOM 574 N N . GLU A 1 74 ? 3.688 -17.749 -25.489 1.00 87.50 74 GLU A N 1
ATOM 575 C CA . GLU A 1 74 ? 3.784 -17.630 -24.027 1.00 87.50 74 GLU A CA 1
ATOM 576 C C . GLU A 1 74 ? 2.946 -16.477 -23.448 1.00 87.50 74 GLU A C 1
ATOM 578 O O . GLU A 1 74 ? 2.697 -16.451 -22.241 1.00 87.50 74 GLU A O 1
ATOM 583 N N . VAL A 1 75 ? 2.512 -15.532 -24.290 1.00 88.06 75 VAL A N 1
ATOM 584 C CA . VAL A 1 75 ? 1.798 -14.312 -23.881 1.00 88.06 75 VAL A CA 1
ATOM 585 C C . VAL A 1 75 ? 0.409 -14.178 -24.505 1.00 88.06 75 VAL A C 1
ATOM 587 O O . VAL A 1 75 ? -0.198 -13.118 -24.390 1.00 88.06 75 VAL A O 1
ATOM 590 N N . GLU A 1 76 ? -0.132 -15.242 -25.107 1.00 84.50 76 GLU A N 1
ATOM 591 C CA . GLU A 1 76 ? -1.465 -15.225 -25.742 1.00 84.50 76 GLU A CA 1
ATOM 592 C C . GLU A 1 76 ? -2.580 -14.782 -24.779 1.00 84.50 76 GLU A C 1
ATOM 594 O O . GLU A 1 76 ? -3.470 -14.030 -25.169 1.00 84.50 76 GLU A O 1
ATOM 599 N N . ASP A 1 77 ? -2.486 -15.179 -23.507 1.00 84.12 77 ASP A N 1
ATOM 600 C CA . ASP A 1 77 ? -3.467 -14.850 -22.463 1.00 84.12 77 ASP A CA 1
ATOM 601 C C . ASP A 1 77 ? -3.102 -13.596 -21.644 1.00 84.12 77 ASP A C 1
ATOM 603 O O . ASP A 1 77 ? -3.720 -13.314 -20.613 1.00 84.12 77 ASP A O 1
ATOM 607 N N . PHE A 1 78 ? -2.044 -12.869 -22.017 1.00 86.88 78 PHE A N 1
ATOM 608 C CA . PHE A 1 78 ? -1.632 -11.672 -21.286 1.00 86.88 78 PHE A CA 1
ATOM 609 C C . PHE A 1 78 ? -2.469 -10.467 -21.734 1.00 86.88 78 PHE A C 1
ATOM 611 O O . PHE A 1 78 ? -2.840 -10.357 -22.901 1.00 86.88 78 PHE A O 1
ATOM 618 N N . PRO A 1 79 ? -2.740 -9.514 -20.828 1.00 79.88 79 PRO A N 1
ATOM 619 C CA . PRO A 1 79 ? -3.568 -8.348 -21.142 1.00 79.88 79 PRO A CA 1
ATOM 620 C C . PRO A 1 79 ? -2.937 -7.419 -22.187 1.00 79.88 79 PRO A C 1
ATOM 622 O O . PRO A 1 79 ? -3.641 -6.662 -22.853 1.00 79.88 79 PRO A O 1
ATOM 625 N N . SER A 1 80 ? -1.613 -7.464 -22.337 1.00 82.50 80 SER A N 1
ATOM 626 C CA . SER A 1 80 ? -0.871 -6.704 -23.338 1.00 82.50 80 SER A CA 1
ATOM 627 C C . SER A 1 80 ? 0.468 -7.369 -23.659 1.00 82.50 80 SER A C 1
ATOM 629 O O . SER A 1 80 ? 1.082 -8.015 -22.806 1.00 82.50 80 SER A O 1
ATOM 631 N N . ILE A 1 81 ? 0.926 -7.213 -24.904 1.00 85.25 81 ILE A N 1
ATOM 632 C CA . ILE A 1 81 ? 2.202 -7.759 -25.387 1.00 85.25 81 ILE A CA 1
ATOM 633 C C . ILE A 1 81 ? 3.334 -6.789 -25.020 1.00 85.25 81 ILE A C 1
ATOM 635 O O . ILE A 1 81 ? 3.275 -5.608 -25.363 1.00 85.25 81 ILE A O 1
ATOM 639 N N . ALA A 1 82 ? 4.363 -7.283 -24.334 1.00 89.38 82 ALA A N 1
ATOM 640 C CA . ALA A 1 82 ? 5.548 -6.531 -23.934 1.00 89.38 82 ALA A CA 1
ATOM 641 C C . ALA A 1 82 ? 6.799 -7.421 -23.921 1.00 89.38 82 ALA A C 1
ATOM 643 O O . ALA A 1 82 ? 6.712 -8.646 -23.867 1.00 89.38 82 ALA A O 1
ATOM 644 N N . GLU A 1 83 ? 7.977 -6.792 -23.926 1.00 90.81 83 GLU A N 1
ATOM 645 C CA . GLU A 1 83 ? 9.268 -7.495 -23.896 1.00 90.81 83 GLU A CA 1
ATOM 646 C C . GLU A 1 83 ? 9.517 -8.245 -22.582 1.00 90.81 83 GLU A C 1
ATOM 648 O O . GLU A 1 83 ? 10.269 -9.213 -22.551 1.00 90.81 83 GLU A O 1
ATOM 653 N N . SER A 1 84 ? 8.937 -7.778 -21.475 1.00 94.12 84 SER A N 1
ATOM 654 C CA . SER A 1 84 ? 9.012 -8.449 -20.178 1.00 94.12 84 SER A CA 1
ATOM 655 C C . SER A 1 84 ? 7.884 -7.999 -19.250 1.00 94.12 84 SER A C 1
ATOM 657 O O . SER A 1 84 ? 7.229 -6.982 -19.495 1.00 94.12 84 SER A O 1
ATOM 659 N N . TYR A 1 85 ? 7.674 -8.755 -18.173 1.00 95.62 85 TYR A N 1
ATOM 660 C CA . TYR A 1 85 ? 6.574 -8.579 -17.230 1.00 95.62 85 TYR A CA 1
ATOM 661 C C . TYR A 1 85 ? 7.037 -8.702 -15.781 1.00 95.62 85 TYR A C 1
ATOM 663 O O . TYR A 1 85 ? 7.927 -9.494 -15.462 1.00 95.62 85 TYR A O 1
ATOM 671 N N . TYR A 1 86 ? 6.383 -7.946 -14.906 1.00 96.31 86 TYR A N 1
ATOM 672 C CA . TYR A 1 86 ? 6.356 -8.175 -13.469 1.00 96.31 86 TYR A CA 1
ATOM 673 C C . TYR A 1 86 ? 5.256 -9.178 -13.129 1.00 96.31 86 TYR A C 1
ATOM 675 O O . TYR A 1 86 ? 4.104 -9.000 -13.528 1.00 96.31 86 TYR A O 1
ATOM 683 N N . MET A 1 87 ? 5.620 -10.208 -12.371 1.00 95.94 87 MET A N 1
ATOM 684 C CA . MET A 1 87 ? 4.752 -11.334 -12.038 1.00 95.94 87 MET A CA 1
ATOM 685 C C . MET A 1 87 ? 4.628 -11.500 -10.521 1.00 95.94 87 MET A C 1
ATOM 687 O O . MET A 1 87 ? 5.639 -11.444 -9.809 1.00 95.94 87 MET A O 1
ATOM 691 N N . SER A 1 88 ? 3.405 -11.749 -10.047 1.00 96.38 88 SER A N 1
ATOM 692 C CA . SER A 1 88 ? 3.105 -12.113 -8.654 1.00 96.38 88 SER A CA 1
ATOM 693 C C . SER A 1 88 ? 2.819 -13.612 -8.511 1.00 96.38 88 SER A C 1
ATOM 695 O O . SER A 1 88 ? 2.431 -14.283 -9.474 1.00 96.38 88 SER A O 1
ATOM 697 N N . SER A 1 89 ? 2.938 -14.145 -7.295 1.00 94.81 89 SER A N 1
ATOM 698 C CA . SER A 1 89 ? 2.492 -15.500 -6.955 1.00 94.81 89 SER A CA 1
ATOM 699 C C . SER A 1 89 ? 0.968 -15.645 -7.004 1.00 94.81 89 SER A C 1
ATOM 701 O O . SER A 1 89 ? 0.460 -16.738 -7.253 1.00 94.81 89 SER A O 1
ATOM 703 N N . THR A 1 90 ? 0.233 -14.539 -6.847 1.00 91.06 90 THR A N 1
ATOM 704 C CA . THR A 1 90 ? -1.231 -14.471 -7.004 1.00 91.06 90 THR A CA 1
ATOM 705 C C . THR A 1 90 ? -1.691 -14.445 -8.467 1.00 91.06 90 THR A C 1
ATOM 707 O O . THR A 1 90 ? -2.891 -14.495 -8.732 1.00 91.06 90 THR A O 1
ATOM 710 N N . GLY A 1 91 ? -0.758 -14.419 -9.425 1.00 92.94 91 GLY A N 1
ATOM 711 C CA . GLY A 1 91 ? -1.039 -14.508 -10.858 1.00 92.94 91 GLY A CA 1
ATOM 712 C C . GLY A 1 91 ? -1.205 -13.166 -11.573 1.00 92.94 91 GLY A C 1
ATOM 713 O O . GLY A 1 91 ? -1.600 -13.167 -12.736 1.00 92.94 91 GLY A O 1
ATOM 714 N N . CYS A 1 92 ? -0.897 -12.042 -10.923 1.00 94.88 92 CYS A N 1
ATOM 715 C CA . CYS A 1 92 ? -0.815 -10.734 -11.569 1.00 94.88 92 CYS A CA 1
ATOM 716 C C . CYS A 1 92 ? 0.330 -10.680 -12.582 1.00 94.88 92 CYS A C 1
ATOM 718 O O . CYS A 1 92 ? 1.417 -11.198 -12.318 1.00 94.88 92 CYS A O 1
ATOM 720 N N . ARG A 1 93 ? 0.086 -10.025 -13.722 1.00 94.56 93 ARG A N 1
ATOM 721 C CA . ARG A 1 93 ? 1.003 -9.918 -14.863 1.00 94.56 93 ARG A CA 1
ATOM 722 C C . ARG A 1 93 ? 0.974 -8.503 -15.423 1.00 94.56 93 ARG A C 1
ATOM 724 O O . ARG A 1 93 ? 0.071 -8.137 -16.171 1.00 94.56 93 ARG A O 1
ATOM 731 N N . VAL A 1 94 ? 1.969 -7.705 -15.065 1.00 93.62 94 VAL A N 1
ATOM 732 C CA . VAL A 1 94 ? 2.042 -6.287 -15.440 1.00 93.62 94 VAL A CA 1
ATOM 733 C C . VAL A 1 94 ? 3.213 -6.084 -16.395 1.00 93.62 94 VAL A C 1
ATOM 735 O O . VAL A 1 94 ? 4.301 -6.597 -16.149 1.00 93.62 94 VAL A O 1
ATOM 738 N N . THR A 1 95 ? 3.025 -5.348 -17.488 1.00 93.25 95 THR A N 1
ATOM 739 C CA . THR A 1 95 ? 4.103 -5.060 -18.450 1.00 93.25 95 THR A CA 1
ATOM 740 C C . THR A 1 95 ? 5.259 -4.317 -17.800 1.00 93.25 95 THR A C 1
ATOM 742 O O . THR A 1 95 ? 5.050 -3.503 -16.908 1.00 93.25 95 THR A O 1
ATOM 745 N N . ARG A 1 96 ? 6.488 -4.531 -18.264 1.00 92.88 96 ARG A N 1
ATOM 746 C CA . ARG A 1 96 ? 7.660 -3.812 -17.763 1.00 92.88 96 ARG A CA 1
ATOM 747 C C . ARG A 1 96 ? 8.214 -2.855 -18.831 1.00 92.88 96 ARG A C 1
ATOM 749 O O . ARG A 1 96 ? 8.489 -3.308 -19.940 1.00 92.88 96 ARG A O 1
ATOM 756 N N . PRO A 1 97 ? 8.449 -1.570 -18.498 1.00 89.88 97 PRO A N 1
ATOM 757 C CA . PRO A 1 97 ? 8.210 -0.933 -17.199 1.00 89.88 97 PRO A CA 1
ATOM 758 C C . PRO A 1 97 ? 6.732 -0.585 -16.955 1.00 89.88 97 PRO A C 1
ATOM 760 O O . PRO A 1 97 ? 6.019 -0.179 -17.866 1.00 89.88 97 PRO A O 1
ATOM 763 N N . TYR A 1 98 ? 6.309 -0.679 -15.695 1.00 89.81 98 TYR A N 1
ATOM 764 C CA . TYR A 1 98 ? 5.060 -0.107 -15.195 1.00 89.81 98 TYR A CA 1
ATOM 765 C C . TYR A 1 98 ? 5.393 0.704 -13.948 1.00 89.81 98 TYR A C 1
ATOM 767 O O . TYR A 1 98 ? 5.743 0.147 -12.906 1.00 89.81 98 TYR A O 1
ATOM 775 N N . GLY A 1 99 ? 5.381 2.028 -14.094 1.00 88.81 99 GLY A N 1
ATOM 776 C CA . GLY A 1 99 ? 5.878 2.955 -13.081 1.00 88.81 99 GLY A CA 1
ATOM 777 C C . GLY A 1 99 ? 7.369 3.288 -13.222 1.00 88.81 99 GLY A C 1
ATOM 778 O O . GLY A 1 99 ? 7.896 3.300 -14.338 1.00 88.81 99 GLY A O 1
ATOM 779 N N . PRO A 1 100 ? 8.054 3.624 -12.112 1.00 90.94 100 PRO A N 1
ATOM 780 C CA . PRO A 1 100 ? 9.387 4.208 -12.157 1.00 90.94 100 PRO A CA 1
ATOM 781 C C . PRO A 1 100 ? 10.433 3.245 -12.722 1.00 90.94 100 PRO A C 1
ATOM 783 O O . PRO A 1 100 ? 10.470 2.069 -12.367 1.00 90.94 100 PRO A O 1
ATOM 786 N N . THR A 1 101 ? 11.334 3.768 -13.556 1.00 90.56 101 THR A N 1
ATOM 787 C CA . THR A 1 101 ? 12.429 2.995 -14.175 1.00 90.56 101 THR A CA 1
ATOM 788 C C . THR A 1 101 ? 13.771 3.183 -13.470 1.00 90.56 101 THR A C 1
ATOM 790 O O . THR A 1 101 ? 14.685 2.386 -13.670 1.00 90.56 101 THR A O 1
ATOM 793 N N . GLY A 1 102 ? 13.897 4.239 -12.657 1.00 88.56 102 GLY A N 1
ATOM 794 C CA . GLY A 1 102 ? 15.155 4.658 -12.032 1.00 88.56 102 GLY A CA 1
ATOM 795 C C . GLY A 1 102 ? 16.168 5.242 -13.015 1.00 88.56 102 GLY A C 1
ATOM 796 O O . GLY A 1 102 ? 17.333 5.411 -12.653 1.00 88.56 102 GLY A O 1
ATOM 797 N N . ASN A 1 103 ? 15.743 5.532 -14.249 1.00 93.94 103 ASN A N 1
ATOM 798 C CA . ASN A 1 103 ? 16.560 6.168 -15.281 1.00 93.94 103 ASN A CA 1
ATOM 799 C C . ASN A 1 103 ? 16.281 7.674 -15.428 1.00 93.94 103 ASN A C 1
ATOM 801 O O . ASN A 1 103 ? 16.888 8.325 -16.274 1.00 93.94 103 ASN A O 1
ATOM 805 N N . ASP A 1 104 ? 15.394 8.237 -14.612 1.00 92.81 104 ASP A N 1
ATOM 806 C CA . ASP A 1 104 ? 15.159 9.677 -14.596 1.00 92.81 104 ASP A CA 1
ATOM 807 C C . ASP A 1 104 ? 16.309 10.388 -13.868 1.00 92.81 104 ASP A C 1
ATOM 809 O O . ASP A 1 104 ? 16.866 9.861 -12.900 1.00 92.81 104 ASP A O 1
ATOM 813 N N . THR A 1 105 ? 16.682 11.583 -14.329 1.00 94.75 105 THR A N 1
ATOM 814 C CA . THR A 1 105 ? 17.706 12.426 -13.690 1.00 94.75 105 THR A CA 1
ATOM 815 C C . THR A 1 105 ? 17.039 13.520 -12.877 1.00 94.75 105 THR A C 1
ATOM 817 O O . THR A 1 105 ? 16.188 14.237 -13.396 1.00 94.75 105 THR A O 1
ATOM 820 N N . MET A 1 106 ? 17.448 13.673 -11.614 1.00 94.50 106 MET A N 1
ATOM 821 C CA . MET A 1 106 ? 16.944 14.730 -10.738 1.00 94.50 106 MET A CA 1
ATOM 822 C C . MET A 1 106 ? 17.114 16.117 -11.370 1.00 94.50 106 MET A C 1
ATOM 824 O O . MET A 1 106 ? 18.204 16.475 -11.823 1.00 94.50 106 MET A O 1
ATOM 828 N N . GLY A 1 107 ? 16.052 16.920 -11.348 1.00 91.69 107 GLY A N 1
ATOM 829 C CA . GLY A 1 107 ? 16.035 18.257 -11.940 1.00 91.69 107 GLY A CA 1
ATOM 830 C C . GLY A 1 107 ? 14.643 18.673 -12.407 1.00 91.69 107 GLY A C 1
ATOM 831 O O . GLY A 1 107 ? 13.663 17.984 -12.147 1.00 91.69 107 GLY A O 1
ATOM 832 N N . GLY A 1 108 ? 14.558 19.807 -13.103 1.00 88.56 108 GLY A N 1
ATOM 833 C CA . GLY A 1 108 ? 13.287 20.385 -13.555 1.00 88.56 108 GLY A CA 1
ATOM 834 C C . GLY A 1 108 ? 12.702 21.406 -12.576 1.00 88.56 108 GLY A C 1
ATOM 835 O O . GLY A 1 108 ? 13.321 21.756 -11.571 1.00 88.56 108 GLY A O 1
ATOM 836 N N . VAL A 1 109 ? 11.526 21.941 -12.912 1.00 81.31 109 VAL A N 1
ATOM 837 C CA . VAL A 1 109 ? 10.799 22.932 -12.102 1.00 81.31 109 VAL A CA 1
ATOM 838 C C . VAL A 1 109 ? 9.302 22.637 -12.179 1.00 81.31 109 VAL A C 1
ATOM 840 O O . VAL A 1 109 ? 8.772 22.359 -13.253 1.00 81.31 109 VAL A O 1
ATOM 843 N N . GLY A 1 110 ? 8.599 22.748 -11.052 1.00 82.44 110 GLY A N 1
ATOM 844 C CA . GLY A 1 110 ? 7.146 22.584 -11.008 1.00 82.44 110 GLY A CA 1
ATOM 845 C C . GLY A 1 110 ? 6.714 21.128 -11.180 1.00 82.44 110 GLY A C 1
ATOM 846 O O . GLY A 1 110 ? 7.263 20.238 -10.541 1.00 82.44 110 GLY A O 1
ATOM 847 N N . VAL A 1 111 ? 5.707 20.885 -12.021 1.00 75.56 111 VAL A N 1
ATOM 848 C CA . VAL A 1 111 ? 5.113 19.546 -12.216 1.00 75.56 111 VAL A CA 1
ATOM 849 C C . VAL A 1 111 ? 6.028 18.557 -12.946 1.00 75.56 111 VAL A C 1
ATOM 851 O O . VAL A 1 111 ? 5.798 17.357 -12.868 1.00 75.56 111 VAL A O 1
ATOM 854 N N . GLU A 1 112 ? 7.069 19.048 -13.621 1.00 81.44 112 GLU A N 1
ATOM 855 C CA . GLU A 1 112 ? 8.083 18.227 -14.299 1.00 81.44 112 GLU A CA 1
ATOM 856 C C . GLU A 1 112 ? 9.317 17.973 -13.414 1.00 81.44 112 GLU A C 1
ATOM 858 O O . GLU A 1 112 ? 10.319 17.436 -13.880 1.00 81.44 112 GLU A O 1
ATOM 863 N N . GLU A 1 113 ? 9.284 18.388 -12.142 1.00 90.00 113 GLU A N 1
ATOM 864 C CA . GLU A 1 113 ? 10.390 18.160 -11.214 1.00 90.00 113 GLU A CA 1
ATOM 865 C C . GLU A 1 113 ? 10.565 16.660 -10.927 1.00 90.00 113 GLU A C 1
ATOM 867 O O . GLU A 1 113 ? 9.741 16.017 -10.272 1.00 90.00 113 GLU A O 1
ATOM 872 N N . VAL A 1 114 ? 11.704 16.116 -11.352 1.00 90.06 114 VAL A N 1
ATOM 873 C CA . VAL A 1 114 ? 12.158 14.781 -10.974 1.00 90.06 114 VAL A CA 1
ATOM 874 C C . VAL A 1 114 ? 12.843 14.877 -9.617 1.00 90.06 114 VAL A C 1
ATOM 876 O O . VAL A 1 114 ? 13.937 15.432 -9.475 1.00 90.06 114 VAL A O 1
ATOM 879 N N . LYS A 1 115 ? 12.197 14.308 -8.600 1.00 91.69 115 LYS A N 1
ATOM 880 C CA . LYS A 1 115 ? 12.717 14.272 -7.229 1.00 91.69 115 LYS A CA 1
ATOM 881 C C . LYS A 1 115 ? 13.712 13.135 -7.038 1.00 91.69 115 LYS A C 1
ATOM 883 O O . LYS A 1 115 ? 13.878 12.275 -7.893 1.00 91.69 115 LYS A O 1
ATOM 888 N N . LYS A 1 116 ? 14.362 13.098 -5.874 1.00 93.88 116 LYS A N 1
ATOM 889 C CA . LYS A 1 116 ? 15.301 12.024 -5.522 1.00 93.88 116 LYS A CA 1
ATOM 890 C C . LYS A 1 116 ? 14.672 10.635 -5.549 1.00 93.88 116 LYS A C 1
ATOM 892 O O . LYS A 1 116 ? 15.327 9.689 -5.970 1.00 93.88 116 LYS A O 1
ATOM 897 N N . TYR A 1 117 ? 13.428 10.519 -5.104 1.00 92.38 117 TYR A N 1
ATOM 898 C CA . TYR A 1 117 ? 12.703 9.257 -5.077 1.00 92.38 117 TYR A CA 1
ATOM 899 C C . TYR A 1 117 ? 11.417 9.392 -5.881 1.00 92.38 117 TYR A C 1
ATOM 901 O O . TYR A 1 117 ? 10.704 10.385 -5.728 1.00 92.38 117 TYR A O 1
ATOM 909 N N . THR A 1 118 ? 11.125 8.378 -6.690 1.00 90.62 118 THR A N 1
ATOM 910 C CA . THR A 1 118 ? 9.840 8.223 -7.379 1.00 90.62 118 THR A CA 1
ATOM 911 C C . THR A 1 118 ? 9.199 6.934 -6.906 1.00 90.62 118 THR A C 1
ATOM 913 O O . THR A 1 118 ? 9.867 5.900 -6.815 1.00 90.62 118 THR A O 1
ATOM 916 N N . SER A 1 119 ? 7.901 6.987 -6.631 1.00 91.38 119 SER A N 1
ATOM 917 C CA . SER A 1 119 ? 7.094 5.819 -6.315 1.00 91.38 119 SER A CA 1
ATOM 918 C C . SER A 1 119 ? 5.841 5.762 -7.178 1.00 91.38 119 SER A C 1
ATOM 920 O O . SER A 1 119 ? 5.368 6.773 -7.693 1.00 91.38 119 SER A O 1
ATOM 922 N N . LEU A 1 120 ? 5.317 4.553 -7.333 1.00 91.69 120 LEU A N 1
ATOM 923 C CA . LEU A 1 120 ? 4.015 4.275 -7.905 1.00 91.69 120 LEU A CA 1
ATOM 924 C C . LEU A 1 120 ? 3.257 3.355 -6.949 1.00 91.69 120 LEU A C 1
ATOM 926 O O . LEU A 1 120 ? 3.803 2.352 -6.490 1.00 91.69 120 LEU A O 1
ATOM 930 N N . TYR A 1 121 ? 1.998 3.690 -6.703 1.00 92.56 121 TYR A N 1
ATOM 931 C CA . TYR A 1 121 ? 1.008 2.813 -6.095 1.00 92.56 121 TYR A CA 1
ATOM 932 C C . TYR A 1 121 ? -0.094 2.565 -7.126 1.00 92.56 121 TYR A C 1
ATOM 934 O O . TYR A 1 121 ? -0.522 3.507 -7.794 1.00 92.56 121 TYR A O 1
ATOM 942 N N . ALA A 1 122 ? -0.534 1.318 -7.258 1.00 93.38 122 ALA A N 1
ATOM 943 C CA . ALA A 1 122 ? -1.687 0.956 -8.070 1.00 93.38 122 ALA A CA 1
ATOM 944 C C . ALA A 1 122 ? -2.498 -0.130 -7.356 1.00 93.38 122 ALA A C 1
ATOM 946 O O . ALA A 1 122 ? -2.057 -1.273 -7.226 1.00 93.38 122 ALA A O 1
ATOM 947 N N . GLY A 1 123 ? -3.682 0.238 -6.879 1.00 93.75 123 GLY A N 1
ATOM 948 C CA . GLY A 1 123 ? -4.677 -0.681 -6.338 1.00 93.75 123 GLY A CA 1
ATOM 949 C C . GLY A 1 123 ? -5.350 -1.519 -7.426 1.00 93.75 123 GLY A C 1
ATOM 950 O O . GLY A 1 123 ? -5.103 -1.350 -8.621 1.00 93.75 123 GLY A O 1
ATOM 951 N N . TYR A 1 124 ? -6.210 -2.450 -7.017 1.00 93.19 124 TYR A N 1
ATOM 952 C CA . TYR A 1 124 ? -6.887 -3.337 -7.960 1.00 93.19 124 TYR A CA 1
ATOM 953 C C . TYR A 1 124 ? -7.986 -2.629 -8.760 1.00 93.19 124 TYR A C 1
ATOM 955 O O . TYR A 1 124 ? -7.952 -2.659 -9.990 1.00 93.19 124 TYR A O 1
ATOM 963 N N . ASN A 1 125 ? -8.933 -1.983 -8.075 1.00 88.81 125 ASN A N 1
ATOM 964 C CA . ASN A 1 125 ? -10.155 -1.453 -8.688 1.00 88.81 125 ASN A CA 1
ATOM 965 C C . ASN A 1 125 ? -9.958 -0.071 -9.334 1.00 88.81 125 ASN A C 1
ATOM 967 O O . ASN A 1 125 ? -9.213 0.767 -8.820 1.00 88.81 125 ASN A O 1
ATOM 971 N N . ASP A 1 126 ? -10.693 0.167 -10.422 1.00 86.50 126 ASP A N 1
ATOM 972 C CA . ASP A 1 126 ? -10.843 1.460 -11.113 1.00 86.50 126 ASP A CA 1
ATOM 973 C C . ASP A 1 126 ? -12.264 1.593 -11.681 1.00 86.50 126 ASP A C 1
ATOM 975 O O . ASP A 1 126 ? -12.471 1.903 -12.851 1.00 86.50 126 ASP A O 1
ATOM 979 N N . ASP A 1 127 ? -13.262 1.269 -10.860 1.00 73.06 127 ASP A N 1
ATOM 980 C CA . ASP A 1 127 ? -14.632 1.036 -11.335 1.00 73.06 127 ASP A CA 1
ATOM 981 C C . ASP A 1 127 ? -15.261 2.263 -12.031 1.00 73.06 127 ASP A C 1
ATOM 983 O O . ASP A 1 127 ? -16.061 2.098 -12.952 1.00 73.06 127 ASP A O 1
ATOM 987 N N . ASP A 1 128 ? -14.801 3.477 -11.700 1.00 74.88 128 ASP A N 1
ATOM 988 C CA . ASP A 1 128 ? -15.280 4.744 -12.272 1.00 74.88 128 ASP A CA 1
ATOM 989 C C . ASP A 1 128 ? -14.230 5.499 -13.112 1.00 74.88 128 ASP A C 1
ATOM 991 O O . ASP A 1 128 ? -14.438 6.658 -13.483 1.00 74.88 128 ASP A O 1
ATOM 995 N N . GLY A 1 129 ? -13.094 4.866 -13.432 1.00 80.00 129 GLY A N 1
ATOM 996 C CA . GLY A 1 129 ? -12.076 5.424 -14.335 1.00 80.00 129 GLY A CA 1
ATOM 997 C C . GLY A 1 129 ? -11.270 6.597 -13.767 1.00 80.00 129 GLY A C 1
ATOM 998 O O . GLY A 1 129 ? -10.761 7.429 -14.524 1.00 80.00 129 GLY A O 1
ATOM 999 N N . TYR A 1 130 ? -11.204 6.725 -12.441 1.00 81.38 130 TYR A N 1
ATOM 1000 C CA . TYR A 1 130 ? -10.529 7.833 -11.760 1.00 81.38 130 TYR A CA 1
ATOM 1001 C C . TYR A 1 130 ? -9.131 7.492 -11.252 1.00 81.38 130 TYR A C 1
ATOM 1003 O O . TYR A 1 130 ? -8.373 8.411 -10.935 1.00 81.38 130 TYR A O 1
ATOM 1011 N N . ALA A 1 131 ? -8.769 6.214 -11.166 1.00 83.94 131 ALA A N 1
ATOM 1012 C CA . ALA A 1 131 ? -7.424 5.817 -10.800 1.00 83.94 131 ALA A CA 1
ATOM 1013 C C . ALA A 1 131 ? -6.480 6.014 -11.991 1.00 83.94 131 ALA A C 1
ATOM 1015 O O . ALA A 1 131 ? -6.691 5.495 -13.084 1.00 83.94 131 ALA A O 1
ATOM 1016 N N . ASN A 1 132 ? -5.379 6.738 -11.776 1.00 81.25 132 ASN A N 1
ATOM 1017 C CA . ASN A 1 132 ? -4.347 6.888 -12.805 1.00 81.25 132 ASN A CA 1
ATOM 1018 C C . ASN A 1 132 ? -3.697 5.546 -13.179 1.00 81.25 132 ASN A C 1
ATOM 1020 O O . ASN A 1 132 ? -3.254 5.372 -14.313 1.00 81.25 132 ASN A O 1
ATOM 1024 N N . TYR A 1 133 ? -3.626 4.625 -12.215 1.00 88.25 133 TYR A N 1
ATOM 1025 C CA . TYR A 1 133 ? -3.051 3.295 -12.359 1.00 88.25 133 TYR A CA 1
ATOM 1026 C C . TYR A 1 133 ? -3.903 2.286 -11.590 1.00 88.25 133 TYR A C 1
ATOM 1028 O O . TYR A 1 133 ? -4.358 2.560 -10.481 1.00 88.25 133 TYR A O 1
ATOM 1036 N N . TYR A 1 134 ? -4.118 1.111 -12.175 1.00 92.62 134 TYR A N 1
ATOM 1037 C CA . TYR A 1 134 ? -4.957 0.072 -11.587 1.00 92.62 134 TYR A CA 1
ATOM 1038 C C . TYR A 1 134 ? -4.608 -1.311 -12.124 1.00 92.62 134 TYR A C 1
ATOM 1040 O O . TYR A 1 134 ? -4.120 -1.454 -13.250 1.00 92.62 134 TYR A O 1
ATOM 1048 N N . MET A 1 135 ? -4.879 -2.330 -11.310 1.00 92.94 135 MET A N 1
ATOM 1049 C CA . MET A 1 135 ? -4.425 -3.702 -11.533 1.00 92.94 135 MET A CA 1
ATOM 1050 C C . MET A 1 135 ? -5.504 -4.663 -12.034 1.00 92.94 135 MET A C 1
ATOM 1052 O O . MET A 1 135 ? -5.150 -5.753 -12.470 1.00 92.94 135 MET A O 1
ATOM 1056 N N . SER A 1 136 ? -6.787 -4.293 -12.060 1.00 92.19 136 SER A N 1
ATOM 1057 C CA . SER A 1 136 ? -7.885 -5.190 -12.474 1.00 92.19 136 SER A CA 1
ATOM 1058 C C . SER A 1 136 ? -7.726 -5.791 -13.877 1.00 92.19 136 SER A C 1
ATOM 1060 O O . SER A 1 136 ? -8.137 -6.925 -14.108 1.00 92.19 136 SER A O 1
ATOM 1062 N N . GLN A 1 137 ? -7.083 -5.073 -14.802 1.00 90.12 137 GLN A N 1
ATOM 1063 C CA . GLN A 1 137 ? -6.763 -5.575 -16.145 1.00 90.12 137 GLN A CA 1
ATOM 1064 C C . GLN A 1 137 ? -5.528 -6.494 -16.177 1.00 90.12 137 GLN A C 1
ATOM 1066 O O . GLN A 1 137 ? -5.367 -7.276 -17.106 1.00 90.12 137 GLN A O 1
ATOM 1071 N N . TYR A 1 138 ? -4.657 -6.407 -15.171 1.00 92.69 138 TYR A N 1
ATOM 1072 C CA . TYR A 1 138 ? -3.389 -7.139 -15.091 1.00 92.69 138 TYR A CA 1
ATOM 1073 C C . TYR A 1 138 ? -3.426 -8.318 -14.118 1.00 92.69 138 TYR A C 1
ATOM 1075 O O . TYR A 1 138 ? -2.539 -9.169 -14.135 1.00 92.69 138 TYR A O 1
ATOM 1083 N N . CYS A 1 139 ? -4.436 -8.374 -13.258 1.00 93.62 139 CYS A N 1
ATOM 1084 C CA . CYS A 1 139 ? -4.561 -9.342 -12.183 1.00 93.62 139 CYS A CA 1
ATOM 1085 C C . CYS A 1 139 ? -5.870 -10.132 -12.298 1.00 93.62 139 CYS A C 1
ATOM 1087 O O . CYS A 1 139 ? -6.916 -9.569 -12.633 1.00 93.62 139 CYS A O 1
ATOM 1089 N N . PRO A 1 140 ? -5.863 -11.428 -11.948 1.00 93.38 140 PRO A N 1
ATOM 1090 C CA . PRO A 1 140 ? -7.084 -12.219 -11.913 1.00 93.38 140 PRO A CA 1
ATOM 1091 C C . PRO A 1 140 ? -8.042 -11.715 -10.819 1.00 93.38 140 PRO A C 1
ATOM 1093 O O . PRO A 1 140 ? -7.626 -11.109 -9.833 1.00 93.38 140 PRO A O 1
ATOM 1096 N N . ARG A 1 141 ? -9.347 -11.988 -10.968 1.00 91.00 141 ARG A N 1
ATOM 1097 C CA . ARG A 1 141 ? -10.398 -11.495 -10.046 1.00 91.00 141 ARG A CA 1
ATOM 1098 C C . ARG A 1 141 ? -10.244 -11.951 -8.597 1.00 91.00 141 ARG A C 1
ATOM 1100 O O . ARG A 1 141 ? -10.684 -11.258 -7.691 1.00 91.00 141 ARG A O 1
ATOM 1107 N N . ASN A 1 142 ? -9.627 -13.106 -8.369 1.00 90.56 142 ASN A N 1
ATOM 1108 C CA . ASN A 1 142 ? -9.343 -13.616 -7.026 1.00 90.56 142 ASN A CA 1
ATOM 1109 C C . ASN A 1 142 ? -8.157 -12.907 -6.343 1.00 90.56 142 ASN A C 1
ATOM 1111 O O . ASN A 1 142 ? -7.913 -13.155 -5.167 1.00 90.56 142 ASN A O 1
ATOM 1115 N N . ALA A 1 143 ? -7.435 -12.035 -7.052 1.00 92.44 143 ALA A N 1
ATOM 1116 C CA . ALA A 1 143 ? -6.375 -11.189 -6.512 1.00 92.44 143 ALA A CA 1
ATOM 1117 C C . ALA A 1 143 ? -6.859 -9.745 -6.273 1.00 92.44 143 ALA A C 1
ATOM 1119 O O . ALA A 1 143 ? -6.055 -8.818 -6.298 1.00 92.44 143 ALA A O 1
ATOM 1120 N N . SER A 1 144 ? -8.159 -9.542 -6.030 1.00 90.62 144 SER A N 1
ATOM 1121 C CA . SER A 1 144 ? -8.767 -8.213 -5.864 1.00 90.62 144 SER A CA 1
ATOM 1122 C C . SER A 1 144 ? -8.202 -7.391 -4.701 1.00 90.62 144 SER A C 1
ATOM 1124 O O . SER A 1 144 ? -8.251 -6.171 -4.755 1.00 90.62 144 SER A O 1
ATOM 1126 N N . ARG A 1 145 ? -7.614 -8.050 -3.694 1.00 90.12 145 ARG A N 1
ATOM 1127 C CA . ARG A 1 145 ? -6.923 -7.408 -2.558 1.00 90.12 145 ARG A CA 1
ATOM 1128 C C . ARG A 1 145 ? -5.427 -7.170 -2.793 1.00 90.12 145 ARG A C 1
ATOM 1130 O O . ARG A 1 145 ? -4.706 -6.757 -1.887 1.00 90.12 145 ARG A O 1
ATOM 1137 N N . THR A 1 146 ? -4.923 -7.503 -3.984 1.00 93.88 146 THR A N 1
ATOM 1138 C CA . THR A 1 146 ? -3.523 -7.276 -4.356 1.00 93.88 146 THR A CA 1
ATOM 1139 C C . THR A 1 146 ? -3.360 -5.885 -4.960 1.00 93.88 146 THR A C 1
ATOM 1141 O O . THR A 1 146 ? -4.034 -5.535 -5.927 1.00 93.88 146 THR A O 1
ATOM 1144 N N . PHE A 1 147 ? -2.410 -5.118 -4.435 1.00 94.94 147 PHE A N 1
ATOM 1145 C CA . PHE A 1 147 ? -1.961 -3.858 -5.014 1.00 94.94 147 PHE A CA 1
ATOM 1146 C C . PHE A 1 147 ? -0.481 -3.925 -5.394 1.00 94.94 147 PHE A C 1
ATOM 1148 O O . PHE A 1 147 ? 0.302 -4.704 -4.846 1.00 94.94 147 PHE A O 1
ATOM 1155 N N . PHE A 1 148 ? -0.099 -3.086 -6.346 1.00 96.25 148 PHE A N 1
ATOM 1156 C CA . PHE A 1 148 ? 1.262 -2.936 -6.833 1.00 96.25 148 PHE A CA 1
ATOM 1157 C C . PHE A 1 148 ? 1.909 -1.705 -6.202 1.00 96.25 148 PHE A C 1
ATOM 1159 O O . PHE A 1 148 ? 1.323 -0.620 -6.181 1.00 96.25 148 PHE A O 1
ATOM 1166 N N . ALA A 1 149 ? 3.136 -1.866 -5.719 1.00 95.88 149 ALA A N 1
ATOM 1167 C CA . ALA A 1 149 ? 3.953 -0.775 -5.216 1.00 95.88 149 ALA A CA 1
ATOM 1168 C C . ALA A 1 149 ? 5.347 -0.843 -5.839 1.00 95.88 149 ALA A C 1
ATOM 1170 O O . A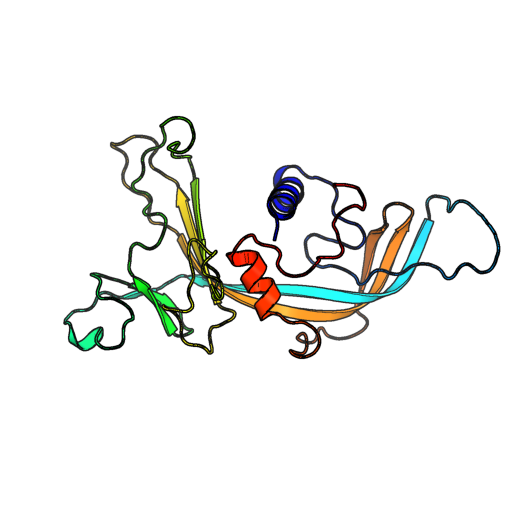LA A 1 149 ? 6.046 -1.849 -5.726 1.00 95.88 149 ALA A O 1
ATOM 1171 N N . ALA A 1 150 ? 5.775 0.246 -6.465 1.00 95.62 150 ALA A N 1
ATOM 1172 C CA . ALA A 1 150 ? 7.127 0.389 -6.980 1.00 95.62 150 ALA A CA 1
ATOM 1173 C C . ALA A 1 150 ? 7.769 1.651 -6.422 1.00 95.62 150 ALA A C 1
ATOM 1175 O O . ALA A 1 150 ? 7.118 2.685 -6.296 1.00 95.62 150 ALA A O 1
ATOM 1176 N N . PHE A 1 151 ? 9.055 1.588 -6.106 1.00 95.19 151 PHE A N 1
ATOM 1177 C CA . PHE A 1 151 ? 9.825 2.755 -5.699 1.00 95.19 151 PHE A CA 1
ATOM 1178 C C . PHE A 1 151 ? 11.267 2.642 -6.173 1.00 95.19 151 PHE A C 1
ATOM 1180 O O . PHE A 1 151 ? 11.846 1.557 -6.243 1.00 95.19 151 PHE A O 1
ATOM 1187 N N . THR A 1 152 ? 11.858 3.780 -6.503 1.00 95.62 152 THR A N 1
ATOM 11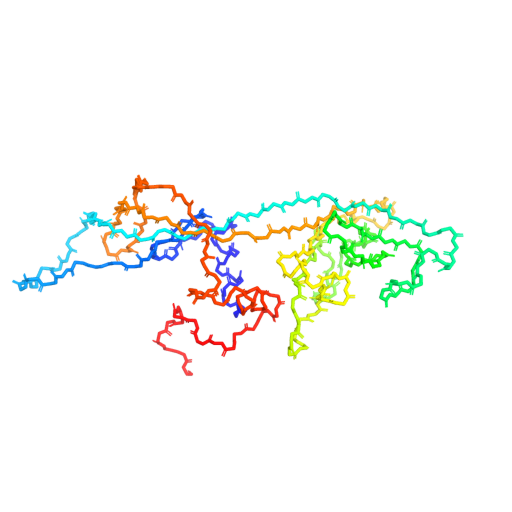88 C CA . THR A 1 152 ? 13.257 3.859 -6.910 1.00 95.62 152 THR A 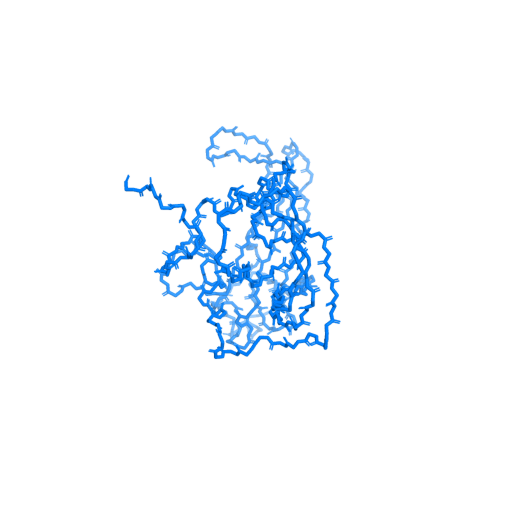CA 1
ATOM 1189 C C . THR A 1 152 ? 13.869 5.179 -6.477 1.00 95.62 152 THR A C 1
ATOM 1191 O O . THR A 1 152 ? 13.170 6.159 -6.209 1.00 95.62 152 THR A O 1
ATOM 1194 N N . GLU A 1 153 ? 15.192 5.202 -6.432 1.00 95.19 153 GLU A N 1
ATOM 1195 C CA . GLU A 1 153 ? 15.960 6.434 -6.348 1.00 95.19 153 GLU A CA 1
ATOM 1196 C C . GLU A 1 153 ? 16.416 6.823 -7.757 1.00 95.19 153 GLU A C 1
ATOM 1198 O O . GLU A 1 153 ? 16.972 6.002 -8.485 1.00 95.19 153 GLU A O 1
ATOM 1203 N N . ASN A 1 154 ? 16.189 8.074 -8.135 1.00 94.94 154 ASN A N 1
ATOM 1204 C CA . ASN A 1 154 ? 16.553 8.601 -9.444 1.00 94.94 154 ASN A CA 1
ATOM 1205 C C . ASN A 1 154 ? 18.044 8.948 -9.514 1.00 94.94 154 ASN A C 1
ATOM 1207 O O . ASN A 1 154 ? 18.748 9.049 -8.500 1.00 94.94 154 ASN A O 1
ATOM 1211 N N . LYS A 1 155 ? 18.541 9.135 -10.736 1.00 96.94 155 LYS A N 1
ATOM 1212 C CA . LYS A 1 155 ? 19.934 9.496 -10.992 1.00 96.94 155 LYS A CA 1
ATOM 1213 C C . LYS A 1 155 ? 20.214 10.899 -10.462 1.00 96.94 155 LYS A C 1
ATOM 1215 O O . LYS A 1 155 ? 19.404 11.810 -10.635 1.00 96.94 155 LYS A O 1
ATOM 1220 N N . ALA A 1 156 ? 21.379 11.099 -9.847 1.00 94.75 156 ALA A N 1
ATOM 1221 C CA . ALA A 1 156 ? 21.790 12.437 -9.427 1.00 94.75 156 ALA A CA 1
ATOM 1222 C C . ALA A 1 156 ? 22.341 13.259 -10.592 1.00 94.75 156 ALA A C 1
ATOM 1224 O O . ALA A 1 156 ? 22.203 14.481 -10.611 1.00 94.75 156 ALA A O 1
ATOM 1225 N N . LYS A 1 157 ? 22.959 12.587 -11.562 1.00 95.00 157 LYS A N 1
ATOM 1226 C CA . LYS A 1 157 ? 23.454 13.157 -12.812 1.00 95.00 157 LYS A CA 1
ATOM 1227 C C . LYS A 1 157 ? 23.084 12.246 -13.970 1.00 95.00 157 LYS A C 1
ATOM 1229 O O . LYS A 1 157 ? 23.001 11.035 -13.805 1.00 95.00 157 LYS A O 1
ATOM 1234 N N . GLU A 1 158 ? 22.980 12.819 -15.164 1.00 93.31 158 GLU A N 1
ATOM 1235 C CA . GLU A 1 158 ? 22.652 12.059 -16.377 1.00 93.31 158 GLU A CA 1
ATOM 1236 C C . GLU A 1 158 ? 23.636 10.912 -16.652 1.00 93.31 158 GLU A C 1
ATOM 1238 O O . GLU A 1 158 ? 23.248 9.859 -17.148 1.00 93.31 158 GLU A O 1
ATOM 1243 N N . SER A 1 159 ? 24.905 11.106 -16.281 1.00 96.06 159 SER A N 1
ATOM 1244 C CA . SER A 1 159 ? 25.980 10.122 -16.426 1.00 96.06 159 SER A CA 1
ATOM 1245 C C . SER A 1 159 ? 25.915 8.954 -15.441 1.00 96.06 159 SER A C 1
ATOM 1247 O O . SER A 1 159 ? 26.663 7.991 -15.609 1.00 96.06 159 SER A O 1
ATOM 1249 N N . ASP A 1 160 ? 25.119 9.060 -14.377 1.00 96.12 160 ASP A N 1
ATOM 1250 C CA . ASP A 1 160 ? 25.032 8.003 -13.375 1.00 96.12 160 ASP A CA 1
ATOM 1251 C C . ASP A 1 160 ? 24.274 6.796 -13.961 1.00 96.12 160 ASP A C 1
ATOM 1253 O O . ASP A 1 160 ? 23.405 6.958 -14.818 1.00 96.12 160 ASP A O 1
ATOM 1257 N N . PRO A 1 161 ? 24.574 5.559 -13.541 1.00 95.81 161 PRO A N 1
ATOM 1258 C CA . PRO A 1 161 ? 23.787 4.410 -13.969 1.00 95.81 161 PRO A CA 1
ATOM 1259 C C . PRO A 1 161 ? 22.372 4.467 -13.379 1.00 95.81 161 PRO A C 1
ATOM 1261 O O . PRO A 1 161 ? 22.180 4.881 -12.232 1.00 95.81 161 PRO A O 1
ATOM 1264 N N . ALA A 1 162 ? 21.388 3.989 -14.145 1.00 94.62 162 ALA A N 1
ATOM 1265 C CA . ALA A 1 162 ? 20.024 3.825 -13.655 1.00 94.62 162 ALA A CA 1
ATOM 1266 C C . ALA A 1 162 ? 19.979 2.837 -12.479 1.00 94.62 162 ALA A C 1
ATOM 1268 O O . ALA A 1 162 ? 20.646 1.795 -12.494 1.00 94.62 162 ALA A O 1
ATOM 1269 N N . LYS A 1 163 ? 19.176 3.150 -11.460 1.00 93.94 163 LYS A N 1
ATOM 1270 C CA . LYS A 1 163 ? 18.980 2.269 -10.303 1.00 93.94 163 LYS A CA 1
ATOM 1271 C C . LYS A 1 163 ? 17.808 1.334 -10.553 1.00 93.94 163 LYS A C 1
ATOM 1273 O O . LYS A 1 163 ? 16.760 1.755 -11.029 1.00 93.94 163 LYS A O 1
ATOM 1278 N N . THR A 1 164 ? 17.984 0.059 -10.210 1.00 92.56 164 THR A N 1
ATOM 1279 C CA . THR A 1 164 ? 16.911 -0.930 -10.365 1.00 92.56 164 THR A CA 1
ATOM 1280 C C . THR A 1 164 ? 15.783 -0.613 -9.377 1.00 92.56 164 THR A C 1
ATOM 1282 O O . THR A 1 164 ? 16.059 -0.556 -8.177 1.00 92.56 164 THR A O 1
ATOM 1285 N N . PRO A 1 165 ? 14.537 -0.421 -9.845 1.00 94.56 165 PRO A N 1
ATOM 1286 C CA . PRO A 1 165 ? 13.399 -0.192 -8.963 1.00 94.56 165 PRO A CA 1
ATOM 1287 C C . PRO A 1 165 ? 13.121 -1.402 -8.071 1.00 94.56 165 PRO A C 1
ATOM 1289 O O . PRO A 1 165 ? 13.196 -2.546 -8.528 1.00 94.56 165 PRO A O 1
ATOM 1292 N N . THR A 1 166 ? 12.718 -1.146 -6.830 1.00 96.38 166 THR A N 1
ATOM 1293 C CA . THR A 1 166 ? 12.079 -2.164 -5.993 1.00 96.38 166 THR A CA 1
ATOM 1294 C C . THR A 1 166 ? 10.613 -2.235 -6.380 1.00 96.38 166 THR A C 1
ATOM 1296 O O . THR A 1 166 ? 9.927 -1.213 -6.377 1.00 96.38 166 THR A O 1
ATOM 1299 N N . VAL A 1 167 ? 10.136 -3.432 -6.710 1.00 97.00 167 VAL A N 1
ATOM 1300 C CA . VAL A 1 167 ? 8.757 -3.671 -7.143 1.00 97.00 167 VAL A CA 1
ATOM 1301 C C . VAL A 1 167 ? 8.149 -4.773 -6.291 1.00 97.00 167 VAL A C 1
ATOM 1303 O O . VAL A 1 167 ? 8.736 -5.849 -6.162 1.00 97.00 167 VAL A O 1
ATOM 1306 N N . LEU A 1 168 ? 6.988 -4.488 -5.713 1.00 97.62 168 LEU A N 1
ATOM 1307 C CA . LEU A 1 168 ? 6.276 -5.341 -4.775 1.00 97.62 168 LEU A CA 1
ATOM 1308 C C . LEU A 1 168 ? 4.828 -5.543 -5.227 1.00 97.62 168 LEU A C 1
ATOM 1310 O O . LEU A 1 168 ? 4.169 -4.598 -5.668 1.00 97.62 168 LEU A O 1
ATOM 1314 N N . PHE A 1 169 ? 4.330 -6.759 -5.033 1.00 97.69 169 PHE A N 1
ATOM 1315 C CA . PHE A 1 169 ? 2.901 -7.043 -4.974 1.00 97.69 169 PHE A CA 1
ATOM 1316 C C . PHE A 1 169 ? 2.533 -7.273 -3.514 1.00 97.69 169 PHE A C 1
ATOM 1318 O O . PHE A 1 169 ? 3.166 -8.077 -2.833 1.00 97.69 169 PHE A O 1
ATOM 1325 N N . CYS A 1 170 ? 1.543 -6.545 -3.019 1.00 97.06 170 CYS A N 1
ATOM 1326 C CA . CYS A 1 170 ? 1.143 -6.580 -1.621 1.00 97.06 170 CYS A CA 1
ATOM 1327 C C . CYS A 1 170 ? -0.329 -6.953 -1.506 1.00 97.06 170 CYS A C 1
ATOM 1329 O O . CYS A 1 170 ? -1.148 -6.457 -2.272 1.00 97.06 170 CYS A O 1
ATOM 1331 N N . ASN A 1 171 ? -0.658 -7.809 -0.545 1.00 94.75 171 ASN A N 1
ATOM 1332 C CA . ASN A 1 171 ? -2.019 -8.239 -0.254 1.00 94.75 171 ASN A CA 1
ATOM 1333 C C . ASN A 1 171 ? -2.442 -7.740 1.133 1.00 94.75 171 ASN A C 1
ATOM 1335 O O . ASN A 1 171 ? -1.708 -7.934 2.109 1.00 94.75 171 ASN A O 1
ATOM 1339 N N . SER A 1 172 ? -3.610 -7.105 1.197 1.00 92.69 172 SER A N 1
ATOM 1340 C CA . SER A 1 172 ? -4.200 -6.566 2.422 1.00 92.69 172 SER A CA 1
ATOM 1341 C C . SER A 1 172 ? -5.185 -7.553 3.049 1.00 92.69 172 SER A C 1
ATOM 1343 O O . SER A 1 172 ? -6.077 -8.090 2.392 1.00 92.69 172 SER A O 1
ATOM 1345 N N . THR A 1 173 ? -5.069 -7.774 4.356 1.00 92.31 173 THR A N 1
ATOM 1346 C CA . THR A 1 173 ? -6.053 -8.533 5.141 1.00 92.31 173 THR A CA 1
ATOM 1347 C C . THR A 1 173 ? -6.504 -7.708 6.337 1.00 92.31 173 THR A C 1
ATOM 1349 O O . THR A 1 173 ? -5.683 -7.209 7.102 1.00 92.31 173 THR A O 1
ATOM 1352 N N . TYR A 1 174 ? -7.816 -7.543 6.488 1.00 92.31 174 TYR A N 1
ATOM 1353 C CA . TYR A 1 174 ? -8.416 -6.696 7.516 1.00 92.31 174 TYR A CA 1
ATOM 1354 C C . TYR A 1 174 ? -8.902 -7.547 8.677 1.00 92.31 174 TYR A C 1
ATOM 1356 O O . TYR A 1 174 ? -9.518 -8.588 8.467 1.00 92.31 174 TYR A O 1
ATOM 1364 N N . TYR A 1 175 ? -8.672 -7.085 9.901 1.00 94.06 175 TYR A N 1
ATOM 1365 C CA . TYR A 1 175 ? -9.022 -7.817 11.111 1.00 94.06 175 TYR A CA 1
ATOM 1366 C C . TYR A 1 175 ? -9.828 -6.958 12.070 1.00 94.06 175 TYR A C 1
ATOM 1368 O O . TYR A 1 175 ? -9.704 -5.731 12.101 1.00 94.06 175 TYR A O 1
ATOM 1376 N N . TYR A 1 176 ? -10.615 -7.631 12.905 1.00 94.31 176 TYR A N 1
ATOM 1377 C CA . TYR A 1 176 ? -11.176 -7.047 14.110 1.00 94.31 176 TYR A CA 1
ATOM 1378 C C . TYR A 1 176 ? -10.900 -7.922 15.334 1.00 94.31 176 TYR A C 1
ATOM 1380 O O . TYR A 1 176 ? -10.762 -9.145 15.251 1.00 94.31 176 TYR A O 1
ATOM 1388 N N . GLN A 1 177 ? -10.832 -7.285 16.499 1.00 95.38 177 GLN A N 1
ATOM 1389 C CA . GLN A 1 177 ? -10.568 -7.952 17.769 1.00 95.38 177 GLN A CA 1
ATOM 1390 C C . GLN A 1 177 ? -11.301 -7.240 18.905 1.00 95.38 177 GLN A C 1
ATOM 1392 O O . GLN A 1 177 ? -11.334 -6.013 18.962 1.00 95.38 177 GLN A O 1
ATOM 1397 N N . ASN A 1 178 ? -11.886 -7.998 19.835 1.00 96.62 178 ASN A N 1
ATOM 1398 C CA . ASN A 1 178 ? -12.418 -7.410 21.065 1.00 96.62 178 ASN A CA 1
ATOM 1399 C C . ASN A 1 178 ? -11.264 -7.099 22.018 1.00 96.62 178 ASN A C 1
ATOM 1401 O O . ASN A 1 178 ? -10.427 -7.964 22.294 1.00 96.62 178 ASN A O 1
ATOM 1405 N N . VAL A 1 179 ? -11.245 -5.878 22.539 1.00 96.88 179 VAL A N 1
ATOM 1406 C CA . VAL A 1 179 ? -10.180 -5.386 23.412 1.00 96.88 179 VAL A CA 1
ATOM 1407 C C . VAL A 1 179 ? -10.764 -4.614 24.587 1.00 96.88 179 VAL A C 1
ATOM 1409 O O . VAL A 1 179 ? -11.844 -4.029 24.497 1.00 96.88 179 VAL A O 1
ATOM 1412 N N . GLN A 1 180 ? -10.031 -4.584 25.689 1.00 97.25 180 GLN A N 1
ATOM 1413 C CA . GLN A 1 180 ? -10.201 -3.585 26.730 1.00 97.25 180 GLN A CA 1
ATOM 1414 C C . GLN A 1 180 ? -9.181 -2.484 26.459 1.00 97.25 180 GLN A C 1
ATOM 1416 O O . GLN A 1 180 ? -7.981 -2.744 26.469 1.00 97.25 180 GLN A O 1
ATOM 1421 N N . ALA A 1 181 ? -9.650 -1.275 26.174 1.00 96.00 181 ALA A N 1
ATOM 1422 C CA . ALA A 1 181 ? -8.790 -0.158 25.816 1.00 96.00 181 ALA A CA 1
ATOM 1423 C C . ALA A 1 181 ? -8.992 1.015 26.767 1.00 96.00 181 ALA A C 1
ATOM 1425 O O . ALA A 1 181 ? -10.108 1.270 27.224 1.00 96.00 181 ALA A O 1
ATOM 1426 N N . THR A 1 182 ? -7.904 1.733 27.020 1.00 94.56 182 THR A N 1
ATOM 1427 C CA . 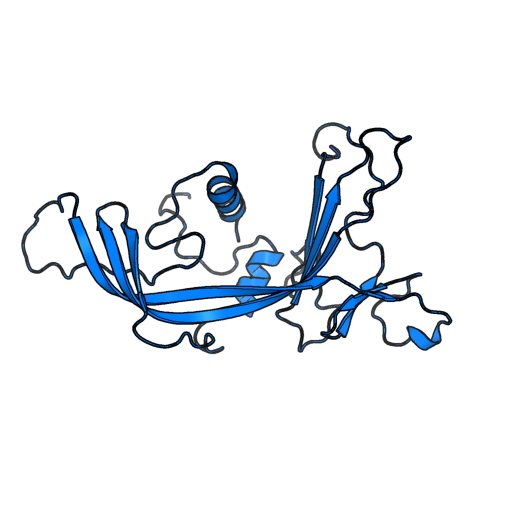THR A 1 182 ? -7.868 2.950 27.824 1.00 94.56 182 THR A CA 1
ATOM 1428 C C . THR A 1 182 ? -7.524 4.128 26.925 1.00 94.56 182 THR A C 1
ATOM 1430 O O . THR A 1 182 ? -6.505 4.095 26.233 1.00 94.56 182 THR A O 1
ATOM 1433 N N . VAL A 1 183 ? -8.349 5.174 26.948 1.00 93.25 183 VAL A N 1
ATOM 1434 C CA . VAL A 1 183 ? -8.106 6.425 26.214 1.00 93.25 183 VAL A CA 1
ATOM 1435 C C . VAL A 1 183 ? -8.068 7.618 27.168 1.00 93.25 183 VAL A C 1
ATOM 1437 O O . VAL A 1 183 ? -8.745 7.613 28.198 1.00 93.25 183 VAL A O 1
ATOM 1440 N N . GLY A 1 184 ? -7.259 8.625 26.844 1.00 90.50 184 GLY A N 1
ATOM 1441 C CA . GLY A 1 184 ? -7.153 9.866 27.616 1.00 90.50 184 GLY A CA 1
ATOM 1442 C C . GLY A 1 184 ? -8.162 10.910 27.150 1.00 90.50 184 GLY A C 1
ATOM 1443 O O . GLY A 1 184 ? -8.269 11.169 25.960 1.00 90.50 184 GLY A O 1
ATOM 1444 N N . VAL A 1 185 ? -8.898 11.532 28.065 1.00 86.81 185 VAL A N 1
ATOM 1445 C CA . VAL A 1 185 ? -9.858 12.616 27.784 1.00 86.81 185 VAL A CA 1
ATOM 1446 C C . VAL A 1 185 ? -9.170 13.966 28.042 1.00 86.81 185 VAL A C 1
ATOM 1448 O O . VAL A 1 185 ? -8.422 14.079 29.019 1.00 86.81 185 VAL A O 1
ATOM 1451 N N . PRO A 1 186 ? -9.397 15.006 27.210 1.00 84.38 186 PRO A N 1
ATOM 1452 C CA . PRO A 1 186 ? -10.416 15.107 26.155 1.00 84.38 186 PRO A CA 1
ATOM 1453 C C . PRO A 1 186 ? -10.000 14.632 24.756 1.00 84.38 186 PRO A C 1
ATOM 1455 O O . PRO A 1 186 ? -10.875 14.468 23.906 1.00 84.38 186 PRO A O 1
ATOM 1458 N N . ASP A 1 187 ? -8.712 14.394 24.512 1.00 85.50 187 ASP A N 1
ATOM 1459 C CA . ASP A 1 187 ? -8.176 14.178 23.157 1.00 85.50 187 ASP A CA 1
ATOM 1460 C C . ASP A 1 187 ? -8.502 12.788 22.576 1.00 85.50 187 ASP A C 1
ATOM 1462 O O . ASP A 1 187 ? -8.418 12.562 21.370 1.00 85.50 187 ASP A O 1
ATOM 1466 N N . ASN A 1 188 ? -8.928 11.855 23.430 1.00 89.38 188 ASN A N 1
ATOM 1467 C CA . ASN A 1 188 ? -9.209 10.448 23.139 1.00 89.38 188 ASN A CA 1
ATOM 1468 C C . ASN A 1 188 ? -8.026 9.719 22.489 1.00 89.38 188 ASN A C 1
ATOM 1470 O O . ASN A 1 188 ? -8.207 8.816 21.669 1.00 89.38 188 ASN A O 1
ATOM 1474 N N . ASN A 1 189 ? -6.804 10.099 22.857 1.00 90.69 189 ASN A N 1
ATOM 1475 C CA . ASN A 1 189 ? -5.606 9.375 22.462 1.00 90.69 189 ASN A CA 1
ATOM 1476 C C . ASN A 1 189 ? -5.577 8.006 23.156 1.00 90.69 189 ASN A C 1
ATOM 1478 O O . ASN A 1 189 ? -5.926 7.884 24.332 1.00 90.69 189 ASN A O 1
ATOM 1482 N N . VAL A 1 190 ? -5.145 6.972 22.437 1.00 92.81 190 VAL A N 1
ATOM 1483 C CA . VAL A 1 190 ? -5.015 5.627 23.008 1.00 92.81 190 VAL A CA 1
ATOM 1484 C C . VAL A 1 190 ? -3.827 5.598 23.969 1.00 92.81 190 VAL A C 1
ATOM 1486 O O . VAL A 1 190 ? -2.724 5.997 23.604 1.00 92.81 190 VAL A O 1
ATOM 1489 N N . ILE A 1 191 ? -4.064 5.147 25.201 1.00 93.38 191 ILE A N 1
ATOM 1490 C CA . ILE A 1 191 ? -3.046 5.028 26.255 1.00 93.38 191 ILE A CA 1
ATOM 1491 C C . ILE A 1 191 ? -2.615 3.574 26.408 1.00 93.38 191 ILE A C 1
ATOM 1493 O O . ILE A 1 191 ? -1.424 3.296 26.510 1.00 93.38 191 ILE A O 1
ATOM 1497 N N . ASP A 1 192 ? -3.583 2.658 26.440 1.00 94.62 192 ASP A N 1
ATOM 1498 C CA . ASP A 1 192 ? -3.325 1.235 26.638 1.00 94.62 192 ASP A CA 1
ATOM 1499 C C . ASP A 1 192 ? -4.404 0.369 25.979 1.00 94.62 192 ASP A C 1
ATOM 1501 O O . ASP A 1 192 ? -5.537 0.813 25.764 1.00 94.62 192 ASP A O 1
ATOM 1505 N N . MET A 1 193 ? -4.049 -0.874 25.667 1.00 95.19 193 MET A N 1
ATOM 1506 C CA . MET A 1 193 ? -4.934 -1.857 25.059 1.00 95.19 193 MET A CA 1
ATOM 1507 C C . MET A 1 193 ? -4.546 -3.274 25.486 1.00 95.19 193 MET A C 1
ATOM 1509 O O . MET A 1 193 ? -3.398 -3.693 25.361 1.00 95.19 193 MET A O 1
ATOM 1513 N N . THR A 1 194 ? -5.540 -4.036 25.938 1.00 96.94 194 THR A N 1
ATOM 1514 C CA . THR A 1 194 ? -5.424 -5.464 26.242 1.00 96.94 194 THR A CA 1
ATOM 1515 C C . THR A 1 194 ? -6.403 -6.264 25.388 1.00 96.94 194 THR A C 1
ATOM 1517 O O . THR A 1 194 ? -7.614 -6.031 25.415 1.00 96.94 194 THR A O 1
ATOM 1520 N N . ALA A 1 195 ? -5.890 -7.246 24.649 1.00 96.75 195 ALA A N 1
ATOM 1521 C CA . ALA A 1 195 ? -6.707 -8.150 23.851 1.00 96.75 195 ALA A CA 1
ATOM 1522 C C . ALA A 1 195 ? -7.569 -9.073 24.730 1.00 96.75 195 ALA A C 1
ATOM 1524 O O . ALA A 1 195 ? -7.073 -9.692 25.670 1.00 96.75 195 ALA A O 1
ATOM 1525 N N . LEU A 1 196 ? -8.855 -9.208 24.392 1.00 96.00 196 LEU A N 1
ATOM 1526 C CA . LEU A 1 196 ? -9.812 -10.079 25.093 1.00 96.00 196 LEU A CA 1
ATOM 1527 C C . LEU A 1 196 ? -10.107 -11.386 24.336 1.00 96.00 196 LEU A C 1
ATOM 1529 O O . LEU A 1 196 ? -10.900 -12.206 24.792 1.00 96.00 196 LEU A O 1
ATOM 1533 N N . GLY A 1 197 ? -9.494 -11.584 23.171 1.00 91.75 197 GLY A N 1
ATOM 1534 C CA . GLY A 1 197 ? -9.673 -12.758 22.319 1.00 91.75 197 GLY A CA 1
ATOM 1535 C C . GLY A 1 197 ? -8.705 -12.735 21.141 1.00 91.75 197 GLY A C 1
ATOM 1536 O O . GLY A 1 197 ? -7.883 -11.829 21.045 1.00 91.75 197 GLY A O 1
ATOM 1537 N N . ALA A 1 198 ? -8.788 -13.716 20.244 1.00 93.62 198 ALA A N 1
ATOM 1538 C CA . ALA A 1 198 ? -7.996 -13.715 19.014 1.00 93.62 198 ALA A CA 1
ATOM 1539 C C . ALA A 1 198 ? -8.542 -12.694 18.003 1.00 93.62 198 ALA A C 1
ATOM 1541 O O . ALA A 1 198 ? -9.749 -12.441 17.956 1.00 93.62 198 ALA A O 1
ATOM 1542 N N . ALA A 1 199 ? -7.653 -12.125 17.188 1.00 93.56 199 ALA A N 1
ATOM 1543 C CA . ALA A 1 199 ? -8.060 -11.365 16.014 1.00 93.56 199 ALA A CA 1
ATOM 1544 C C . ALA A 1 199 ? -8.772 -12.296 15.022 1.00 93.56 199 ALA A C 1
ATOM 1546 O O . ALA A 1 199 ? -8.369 -13.443 14.829 1.00 93.56 199 ALA A O 1
ATOM 1547 N N . THR A 1 200 ? -9.852 -11.803 14.428 1.00 94.06 200 THR A N 1
ATOM 1548 C CA . THR A 1 200 ? -10.630 -12.512 13.407 1.00 94.06 200 THR A CA 1
ATOM 1549 C C . THR A 1 200 ? -10.646 -11.661 12.149 1.00 94.06 200 THR A C 1
ATOM 1551 O O . THR A 1 200 ? -10.726 -10.435 12.248 1.00 94.06 200 THR A O 1
ATOM 1554 N N . GLU A 1 201 ? -10.533 -12.292 10.979 1.00 92.62 201 GLU A N 1
ATOM 1555 C CA . GLU A 1 201 ? -10.657 -11.570 9.712 1.00 92.62 201 GLU A CA 1
ATOM 1556 C C . GLU A 1 201 ? -12.022 -10.875 9.651 1.00 92.62 201 GLU A C 1
ATOM 1558 O O . GLU A 1 201 ? -13.039 -11.413 10.105 1.00 92.62 201 GLU A O 1
ATOM 1563 N N . LEU A 1 202 ? -12.027 -9.644 9.153 1.00 89.00 202 LEU A N 1
ATOM 1564 C CA . LEU A 1 202 ? -13.228 -8.840 9.037 1.00 89.00 202 LEU A CA 1
ATOM 1565 C C . LEU A 1 202 ? -14.214 -9.538 8.082 1.00 89.00 202 LEU A C 1
ATOM 1567 O O . LEU A 1 202 ? -13.846 -9.814 6.939 1.00 89.00 202 LEU A O 1
ATOM 1571 N N . PRO A 1 203 ? -15.454 -9.823 8.518 1.00 84.88 203 PRO A N 1
ATOM 1572 C CA . PRO A 1 203 ? -16.456 -10.431 7.655 1.00 84.88 203 PRO A CA 1
ATOM 1573 C C . PRO A 1 203 ? -16.764 -9.529 6.457 1.00 84.88 203 PRO A C 1
ATOM 1575 O O . PRO A 1 203 ? -16.905 -8.315 6.622 1.00 84.88 203 PRO A O 1
ATOM 1578 N N . GLU A 1 204 ? -16.901 -10.117 5.266 1.00 77.94 204 GLU A N 1
ATOM 1579 C CA . GLU A 1 204 ? -17.149 -9.368 4.021 1.00 77.94 204 GLU A CA 1
ATOM 1580 C C . GLU A 1 204 ? -18.467 -8.573 4.046 1.00 77.94 204 GLU A C 1
ATOM 1582 O O . GLU A 1 204 ? -18.607 -7.575 3.347 1.00 77.94 204 GLU A O 1
ATOM 1587 N N . ASP A 1 205 ? -19.429 -8.977 4.879 1.00 80.12 205 ASP A N 1
ATOM 1588 C CA . ASP A 1 205 ? -20.718 -8.306 5.062 1.00 80.12 205 ASP A CA 1
ATOM 1589 C C . ASP A 1 205 ? -20.676 -7.150 6.077 1.00 80.12 205 ASP A C 1
ATOM 1591 O O . ASP A 1 205 ? -21.608 -6.347 6.139 1.00 80.12 205 ASP A O 1
ATOM 1595 N N . MET A 1 206 ? -19.609 -7.039 6.875 1.00 76.81 206 MET A N 1
ATOM 1596 C CA . MET A 1 206 ? -19.481 -5.995 7.897 1.00 76.81 206 MET A CA 1
ATOM 1597 C C . MET A 1 206 ? -19.037 -4.655 7.302 1.00 76.81 206 MET A C 1
ATOM 1599 O O . MET A 1 206 ? -19.399 -3.595 7.818 1.00 76.81 206 MET A O 1
ATOM 1603 N N . PHE A 1 207 ? -18.226 -4.698 6.248 1.00 80.88 207 PHE A N 1
ATOM 1604 C CA . PHE A 1 207 ? -17.615 -3.527 5.639 1.00 80.88 207 PHE A CA 1
ATOM 1605 C C . PHE A 1 207 ? -17.268 -3.812 4.182 1.00 80.88 207 PHE A C 1
ATOM 1607 O O . PHE A 1 207 ? -16.652 -4.832 3.878 1.00 80.88 207 PHE A O 1
ATOM 1614 N N . ASN A 1 208 ? -17.609 -2.880 3.292 1.00 84.25 208 ASN A N 1
ATOM 1615 C CA . ASN A 1 208 ? -17.245 -3.005 1.891 1.00 84.25 208 ASN A CA 1
ATOM 1616 C C . ASN A 1 208 ? -15.757 -2.663 1.698 1.00 84.25 208 ASN A C 1
ATOM 1618 O O . ASN A 1 208 ? -15.379 -1.508 1.499 1.00 84.25 208 ASN A O 1
ATOM 1622 N N . VAL A 1 209 ? -14.907 -3.690 1.795 1.00 85.31 209 VAL A N 1
ATOM 1623 C CA . VAL A 1 209 ? -13.453 -3.579 1.589 1.00 85.31 209 VAL A CA 1
ATOM 1624 C C . VAL A 1 209 ? -13.135 -3.097 0.175 1.00 85.31 209 VAL A C 1
ATOM 1626 O O . VAL A 1 209 ? -12.225 -2.289 0.002 1.00 85.31 209 VAL A O 1
ATOM 1629 N N . THR A 1 210 ? -13.910 -3.532 -0.820 1.00 85.25 210 THR A N 1
ATOM 1630 C CA . THR A 1 210 ? -13.742 -3.106 -2.212 1.00 85.25 210 THR A CA 1
ATOM 1631 C C . THR A 1 210 ? -13.880 -1.592 -2.340 1.00 85.25 210 THR A C 1
ATOM 1633 O O . THR A 1 210 ? -13.006 -0.966 -2.936 1.00 85.25 210 THR A O 1
ATOM 1636 N N . ASP A 1 211 ? -14.889 -0.992 -1.699 1.00 84.56 211 ASP A N 1
ATOM 1637 C CA . ASP A 1 211 ? -15.074 0.465 -1.709 1.00 84.56 211 ASP A CA 1
ATOM 1638 C C . ASP A 1 211 ? -13.904 1.189 -1.031 1.00 84.56 211 ASP A C 1
ATOM 1640 O O . ASP A 1 211 ? -13.470 2.240 -1.501 1.00 84.56 211 ASP A O 1
ATOM 1644 N N . LEU A 1 212 ? -13.371 0.651 0.072 1.00 84.94 212 LEU A N 1
ATOM 1645 C CA . LEU A 1 212 ? -12.214 1.240 0.754 1.00 84.94 212 LEU A CA 1
ATOM 1646 C C . LEU A 1 212 ? -10.975 1.241 -0.135 1.00 84.94 212 LEU A C 1
ATOM 1648 O O . LEU A 1 212 ? -10.336 2.279 -0.303 1.00 84.94 212 LEU A O 1
ATOM 1652 N N . GLU A 1 213 ? -10.627 0.079 -0.680 1.00 87.75 213 GLU A N 1
ATOM 1653 C CA . GLU A 1 213 ? -9.437 -0.088 -1.509 1.00 87.75 213 GLU A CA 1
ATOM 1654 C C . GLU A 1 213 ? -9.561 0.702 -2.816 1.00 87.75 213 GLU A C 1
ATOM 1656 O O . GLU A 1 213 ? -8.595 1.329 -3.253 1.00 87.75 213 GLU A O 1
ATOM 1661 N N . TRP A 1 214 ? -10.762 0.767 -3.398 1.00 86.12 214 TRP A N 1
ATOM 1662 C CA . TRP A 1 214 ? -11.049 1.645 -4.530 1.00 86.12 214 TRP A CA 1
ATOM 1663 C C . TRP A 1 214 ? -10.833 3.118 -4.167 1.00 86.12 214 TRP A C 1
ATOM 1665 O O . TRP A 1 214 ? -10.114 3.824 -4.871 1.00 86.12 214 TRP A O 1
ATOM 1675 N N . GLN A 1 215 ? -11.370 3.583 -3.033 1.00 83.00 215 GLN A N 1
ATOM 1676 C CA . GLN A 1 215 ? -11.190 4.962 -2.567 1.00 83.00 215 GLN A CA 1
ATOM 1677 C C . GLN A 1 215 ? -9.726 5.311 -2.276 1.00 83.00 215 GLN A C 1
ATOM 1679 O O . GLN A 1 215 ? -9.346 6.484 -2.385 1.00 83.00 215 GLN A O 1
ATOM 1684 N N . MET A 1 216 ? -8.924 4.332 -1.847 1.00 83.25 216 MET A N 1
ATOM 1685 C CA . MET A 1 216 ? -7.477 4.472 -1.680 1.00 83.25 216 MET A CA 1
ATOM 1686 C C . MET A 1 216 ? -6.773 4.602 -3.033 1.00 83.25 216 MET A C 1
ATOM 1688 O O . MET A 1 216 ? -5.876 5.430 -3.162 1.00 83.25 216 MET A O 1
ATOM 1692 N N . ASN A 1 217 ? -7.200 3.839 -4.041 1.00 87.38 217 ASN A N 1
ATOM 1693 C CA . ASN A 1 217 ? -6.600 3.863 -5.373 1.00 87.38 217 ASN A CA 1
ATOM 1694 C C . ASN A 1 217 ? -6.971 5.105 -6.195 1.00 87.38 217 ASN A C 1
ATOM 1696 O O . ASN A 1 217 ? -6.121 5.703 -6.848 1.00 87.38 217 ASN A O 1
ATOM 1700 N N . SER A 1 218 ? -8.235 5.518 -6.149 1.00 82.44 218 SER A N 1
ATOM 1701 C CA . SER A 1 218 ? -8.750 6.646 -6.932 1.00 82.44 218 SER A CA 1
ATOM 1702 C C . SER A 1 218 ? -8.434 8.009 -6.317 1.00 82.44 218 SER A C 1
ATOM 1704 O O . SER A 1 218 ? -8.641 9.036 -6.962 1.00 82.44 218 SER A O 1
ATOM 1706 N N . ALA A 1 219 ? -7.997 8.041 -5.051 1.00 73.31 219 ALA A N 1
ATOM 1707 C CA . ALA A 1 219 ? -7.920 9.258 -4.244 1.00 73.31 219 ALA A CA 1
ATOM 1708 C C . ALA A 1 219 ? -9.229 10.086 -4.289 1.00 73.31 219 ALA A C 1
ATOM 1710 O O . ALA A 1 219 ? -9.224 11.320 -4.232 1.00 73.31 219 ALA A O 1
ATOM 1711 N N . ARG A 1 220 ? -10.381 9.402 -4.380 1.00 69.12 220 ARG A N 1
ATOM 1712 C CA . ARG A 1 220 ? -11.718 10.012 -4.359 1.00 69.12 220 ARG A CA 1
ATOM 1713 C C . ARG A 1 220 ? -12.585 9.465 -3.249 1.00 69.12 220 ARG A C 1
ATOM 1715 O O . ARG A 1 220 ? -12.371 8.367 -2.749 1.00 69.12 220 ARG A O 1
ATOM 1722 N N . GLN A 1 221 ? -13.530 10.282 -2.808 1.00 62.50 221 GLN A N 1
ATOM 1723 C CA . GLN A 1 221 ? -14.523 9.918 -1.809 1.00 62.50 221 GLN A CA 1
ATOM 1724 C C . GLN A 1 221 ? -15.883 9.842 -2.500 1.00 62.50 221 GLN A C 1
ATOM 1726 O O . GLN A 1 221 ? -16.396 10.866 -2.937 1.00 62.50 221 GLN A O 1
ATOM 1731 N N . GLU A 1 222 ? -16.447 8.641 -2.607 1.00 55.50 222 GLU A N 1
ATOM 1732 C CA . GLU A 1 222 ? -17.823 8.452 -3.095 1.00 55.50 222 GLU A CA 1
ATOM 1733 C C . GLU A 1 222 ? -18.841 8.365 -1.968 1.00 55.50 222 GLU A C 1
ATOM 1735 O O . GLU A 1 222 ? -19.958 8.860 -2.088 1.00 55.50 222 GLU A O 1
ATOM 1740 N N . SER A 1 223 ? -18.436 7.778 -0.844 1.00 55.66 223 SER A N 1
ATOM 1741 C CA . SER A 1 223 ? -19.254 7.688 0.360 1.00 55.66 223 SER A CA 1
ATOM 1742 C C . SER A 1 223 ? -18.760 8.670 1.410 1.00 55.66 223 SER A C 1
ATOM 1744 O O . SER A 1 223 ? -17.557 8.827 1.598 1.00 55.66 223 SER A O 1
ATOM 1746 N N . TYR A 1 224 ? -19.680 9.324 2.121 1.00 54.28 224 TYR A N 1
ATOM 1747 C CA . TYR A 1 224 ? -19.332 10.238 3.208 1.00 54.28 224 TYR A CA 1
ATOM 1748 C C . TYR A 1 224 ? -18.535 9.502 4.294 1.00 54.28 224 TYR A C 1
ATOM 1750 O O . TYR A 1 224 ? -19.078 8.664 5.018 1.00 54.28 224 TYR A O 1
ATOM 1758 N N . VAL A 1 225 ? -17.242 9.807 4.416 1.00 54.22 225 VAL A N 1
ATOM 1759 C CA . VAL A 1 225 ? -16.402 9.266 5.486 1.00 54.22 225 VAL A CA 1
ATOM 1760 C C . VAL A 1 225 ? -16.628 10.135 6.718 1.00 54.22 225 VAL A C 1
ATOM 1762 O O . VAL A 1 225 ? -16.427 11.348 6.686 1.00 54.22 225 VAL A O 1
ATOM 1765 N N . ARG A 1 226 ? -17.075 9.525 7.822 1.00 44.34 226 ARG A N 1
ATOM 1766 C CA . ARG A 1 226 ? -17.288 10.214 9.106 1.00 44.34 226 ARG A CA 1
ATOM 1767 C C . ARG A 1 226 ? -15.934 10.639 9.689 1.00 44.34 226 ARG A C 1
ATOM 1769 O O . ARG A 1 226 ? -15.328 9.922 10.475 1.00 44.34 226 ARG A O 1
ATOM 1776 N N . GLY A 1 227 ? -15.458 11.793 9.250 1.00 45.91 227 GLY A N 1
ATOM 1777 C CA . GLY A 1 227 ? -14.165 12.374 9.606 1.00 45.91 227 GLY A CA 1
ATOM 1778 C C . GLY A 1 227 ? -13.972 13.783 9.045 1.00 45.91 227 GLY A C 1
ATOM 1779 O O . GLY A 1 227 ? -13.114 14.511 9.535 1.00 45.91 227 GLY A O 1
ATOM 1780 N N . GLU A 1 228 ? -14.792 14.205 8.076 1.00 42.12 228 GLU A N 1
ATOM 1781 C CA . GLU A 1 228 ? -14.876 15.617 7.713 1.00 42.12 228 GLU A CA 1
ATOM 1782 C C . GLU A 1 228 ? -15.438 16.417 8.892 1.00 42.12 228 GLU A C 1
ATOM 1784 O O . GLU A 1 228 ? -16.534 16.162 9.398 1.00 42.12 228 GLU A O 1
ATOM 1789 N N . ILE A 1 229 ? -14.633 17.370 9.359 1.00 38.09 229 ILE A N 1
ATOM 1790 C CA . ILE A 1 229 ? -15.030 18.384 10.331 1.00 38.09 229 ILE A CA 1
ATOM 1791 C C . ILE A 1 229 ? -16.320 19.034 9.801 1.00 38.09 229 ILE A C 1
ATOM 1793 O O 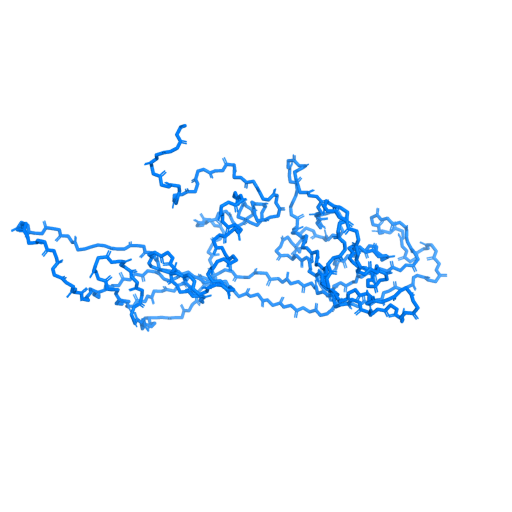. ILE A 1 229 ? -16.346 19.443 8.639 1.00 38.09 229 ILE A O 1
ATOM 1797 N N . PRO A 1 230 ? -17.391 19.159 10.602 1.00 33.12 230 PRO A N 1
ATOM 1798 C CA . PRO A 1 230 ? -18.563 19.902 10.168 1.00 33.12 230 PRO A CA 1
ATOM 1799 C C . PRO A 1 230 ? -18.163 21.377 10.030 1.00 33.12 230 PRO A C 1
ATOM 1801 O O . PRO A 1 230 ? -18.003 22.060 11.042 1.00 33.12 230 PRO A O 1
ATOM 1804 N N . GLY A 1 231 ? -17.951 21.863 8.802 1.00 36.53 231 GLY A N 1
ATOM 1805 C CA . GLY A 1 231 ? -17.657 23.284 8.591 1.00 36.53 231 GLY A CA 1
ATOM 1806 C C . GLY A 1 231 ? -16.999 23.736 7.286 1.00 36.53 231 GLY A C 1
ATOM 1807 O O . GLY A 1 231 ? -16.446 24.831 7.296 1.00 36.53 231 GLY A O 1
ATOM 1808 N N . SER A 1 232 ? -17.034 22.986 6.184 1.00 31.23 232 SER A N 1
ATOM 1809 C CA . SER A 1 232 ? -16.610 23.532 4.883 1.00 31.23 232 SER A CA 1
ATOM 1810 C C . SER A 1 232 ? -17.660 23.277 3.804 1.00 31.23 232 SER A C 1
ATOM 1812 O O . SER A 1 232 ? -17.540 22.327 3.031 1.00 31.23 232 SER A O 1
ATOM 1814 N N . ASP A 1 233 ? -18.684 24.132 3.816 1.00 35.22 233 ASP A N 1
ATOM 1815 C CA . ASP A 1 233 ? -19.324 24.611 2.585 1.00 35.22 233 ASP A CA 1
ATOM 1816 C C . ASP A 1 233 ? -18.403 25.642 1.905 1.00 35.22 233 ASP A C 1
ATOM 1818 O O . ASP A 1 233 ? -17.740 26.414 2.644 1.00 35.22 233 ASP A O 1
#

Organism: NCBI:txid420778

Radius of gyration: 22.19 Å; chains: 1; bounding box: 52×43×65 Å

Secondary structure (DSSP, 8-state):
--HHHHHHHHHHHHH-PPPPTTB-SS-EEPP------S------SEEEEEEEEEEEEEEEEEEPEEE--SSGGGGTTSSS--S-EEE-TT--EEESS-S--S-PBSB-SGGG-B-SEEEEEE-S--TTS--SS-STTTS-GGGTTEEEEEEEEPBSSTTSPPPPPEEEEEEEEEEEEEEEEEEEETTTEEEEEEESS--EEPPTTTS-HHHHHHHHHH---SS--TTS-S---